Protein AF-A0A8K0CMY9-F1 (afdb_monomer_lite)

Structure (mmCIF, N/CA/C/O backbone):
data_AF-A0A8K0CMY9-F1
#
_entry.id   AF-A0A8K0CMY9-F1
#
loop_
_atom_site.group_PDB
_atom_site.id
_atom_site.type_symbol
_atom_site.label_atom_id
_atom_site.label_alt_id
_atom_site.label_comp_id
_atom_site.label_asym_id
_atom_site.label_entity_id
_atom_site.label_seq_id
_atom_site.pdbx_PDB_ins_code
_atom_site.Cartn_x
_atom_site.Cartn_y
_atom_site.Cartn_z
_atom_site.occupancy
_atom_site.B_iso_or_equiv
_atom_site.auth_seq_id
_atom_site.auth_comp_id
_atom_site.auth_asym_id
_atom_site.auth_atom_id
_atom_site.pdbx_PDB_model_num
ATOM 1 N N . MET A 1 1 ? 21.813 54.529 -14.565 1.00 42.34 1 MET A N 1
ATOM 2 C CA . MET A 1 1 ? 22.512 53.527 -13.721 1.00 42.34 1 MET A CA 1
ATOM 3 C C . MET A 1 1 ? 21.662 53.138 -12.498 1.00 42.34 1 MET A C 1
ATOM 5 O O . MET A 1 1 ? 22.032 53.466 -11.382 1.00 42.34 1 MET A O 1
ATOM 9 N N . GLY A 1 2 ? 20.506 52.476 -12.672 1.00 46.66 2 GLY A N 1
ATOM 10 C CA . GLY A 1 2 ? 19.526 52.328 -11.570 1.00 46.66 2 GLY A CA 1
ATOM 11 C C . GLY A 1 2 ? 18.900 50.947 -11.334 1.00 46.66 2 GLY A C 1
ATOM 12 O O . GLY A 1 2 ? 18.170 50.799 -10.363 1.00 46.66 2 GLY A O 1
ATOM 13 N N . ASN A 1 3 ? 19.174 49.930 -12.162 1.00 43.72 3 ASN A N 1
ATOM 14 C CA . ASN A 1 3 ? 18.415 48.665 -12.118 1.00 43.72 3 ASN A CA 1
ATOM 15 C C . ASN A 1 3 ? 19.214 47.432 -11.658 1.00 43.72 3 ASN A C 1
ATOM 17 O O . ASN A 1 3 ? 18.640 46.353 -11.534 1.00 43.72 3 ASN A O 1
ATOM 21 N N . TYR A 1 4 ? 20.509 47.573 -11.354 1.00 40.41 4 TYR A N 1
ATOM 22 C CA . TYR A 1 4 ? 21.359 46.437 -10.966 1.00 40.41 4 TYR A CA 1
ATOM 23 C C . TYR A 1 4 ? 21.296 46.107 -9.458 1.00 40.41 4 TYR A C 1
ATOM 25 O O . TYR A 1 4 ? 21.486 44.967 -9.054 1.00 40.41 4 TYR A O 1
ATOM 33 N N . THR A 1 5 ? 20.925 47.065 -8.604 1.00 52.75 5 THR A N 1
ATOM 34 C CA . THR A 1 5 ? 21.038 46.949 -7.134 1.00 52.75 5 THR A CA 1
ATOM 35 C C . THR A 1 5 ? 19.804 46.378 -6.417 1.00 52.75 5 THR A C 1
ATOM 37 O O . THR A 1 5 ? 19.867 46.107 -5.215 1.00 52.75 5 THR A O 1
ATOM 40 N N . ARG A 1 6 ? 18.671 46.170 -7.109 1.00 44.97 6 ARG A N 1
ATOM 41 C CA . ARG A 1 6 ? 17.426 45.658 -6.490 1.00 44.97 6 ARG A CA 1
ATOM 42 C C . ARG A 1 6 ? 17.361 44.126 -6.448 1.00 44.97 6 ARG A C 1
ATOM 44 O O . ARG A 1 6 ? 16.964 43.578 -5.423 1.00 44.97 6 ARG A O 1
ATOM 51 N N . LYS A 1 7 ? 17.826 43.440 -7.501 1.00 49.00 7 LYS A N 1
ATOM 52 C CA . LYS A 1 7 ? 17.854 41.963 -7.561 1.00 49.00 7 LYS A CA 1
ATOM 53 C C . LYS A 1 7 ? 18.834 41.349 -6.555 1.00 49.00 7 LYS A C 1
ATOM 55 O O . LYS A 1 7 ? 18.535 40.314 -5.971 1.00 49.00 7 LYS A O 1
ATOM 60 N N . GLU A 1 8 ? 19.949 42.024 -6.284 1.00 46.28 8 GLU A N 1
ATOM 61 C CA . GLU A 1 8 ? 20.994 41.552 -5.363 1.00 46.28 8 GLU A CA 1
ATOM 62 C C . GLU A 1 8 ? 20.589 41.645 -3.878 1.00 46.28 8 GLU A C 1
ATOM 64 O O . GLU A 1 8 ? 20.997 40.833 -3.047 1.00 46.28 8 GLU A O 1
ATOM 69 N N . LYS A 1 9 ? 19.716 42.602 -3.526 1.00 49.38 9 LYS A N 1
ATOM 70 C CA . LYS A 1 9 ? 19.183 42.744 -2.159 1.00 49.38 9 LYS A CA 1
ATOM 71 C C . LYS A 1 9 ? 18.098 41.708 -1.836 1.00 49.38 9 LYS A C 1
ATOM 73 O O . LYS A 1 9 ? 17.968 41.307 -0.679 1.00 49.38 9 LYS A O 1
ATOM 78 N N . GLU A 1 10 ? 17.347 41.234 -2.832 1.00 49.31 10 GLU A N 1
ATOM 79 C CA . GLU A 1 10 ? 16.315 40.198 -2.657 1.00 49.31 10 GLU A CA 1
ATOM 80 C C . GLU A 1 10 ? 16.895 38.784 -2.534 1.00 49.31 10 GLU A C 1
ATOM 82 O O . GLU A 1 10 ? 16.444 38.006 -1.685 1.00 49.31 10 GLU A O 1
ATOM 87 N N . THR A 1 11 ? 17.940 38.459 -3.298 1.00 49.81 11 THR A N 1
ATOM 88 C CA . THR A 1 11 ? 18.665 37.185 -3.167 1.00 49.81 11 THR A CA 1
ATOM 89 C C . THR A 1 11 ? 19.356 37.070 -1.808 1.00 49.81 11 THR A C 1
ATOM 91 O O . THR A 1 11 ? 19.218 36.039 -1.146 1.00 49.81 11 THR A O 1
ATOM 94 N N . ASN A 1 12 ? 19.979 38.143 -1.309 1.00 41.62 12 ASN A N 1
ATOM 95 C CA . ASN A 1 12 ? 20.647 38.131 0.000 1.00 41.62 12 ASN A CA 1
ATOM 96 C C . ASN A 1 12 ? 19.686 38.024 1.206 1.00 41.62 12 ASN A C 1
ATOM 98 O O . ASN A 1 12 ? 20.047 37.518 2.274 1.00 41.62 12 ASN A O 1
ATOM 102 N N . ARG A 1 13 ? 18.426 38.460 1.056 1.00 41.53 13 ARG A N 1
ATOM 103 C CA . ARG A 1 13 ? 17.391 38.322 2.100 1.00 41.53 13 ARG A CA 1
ATOM 104 C C . ARG A 1 13 ? 16.816 36.896 2.155 1.00 41.53 13 ARG A C 1
ATOM 106 O O . ARG A 1 13 ? 16.483 36.405 3.239 1.00 41.53 13 ARG A O 1
ATOM 113 N N . ARG A 1 14 ? 16.762 36.198 1.012 1.00 45.41 14 ARG A N 1
ATOM 114 C CA . ARG A 1 14 ? 16.351 34.782 0.910 1.00 45.41 14 ARG A CA 1
ATOM 115 C C . ARG A 1 14 ? 17.437 33.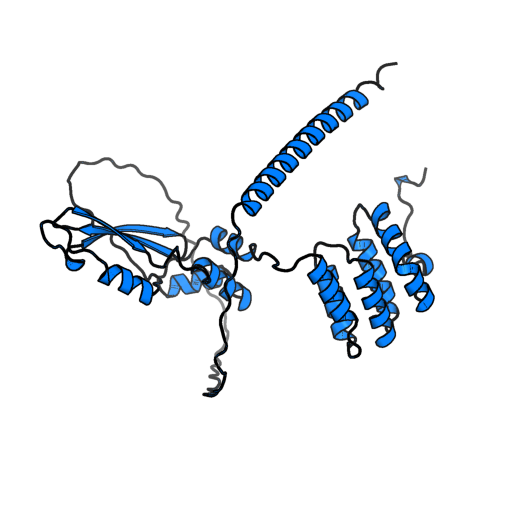811 1.395 1.00 45.41 14 ARG A C 1
ATOM 117 O O . ARG A 1 14 ? 17.121 32.830 2.066 1.00 45.41 14 ARG A O 1
ATOM 124 N N . THR A 1 15 ? 18.718 34.099 1.166 1.00 43.81 15 THR A N 1
ATOM 125 C CA . THR A 1 15 ? 19.825 33.249 1.651 1.00 43.81 15 THR A CA 1
ATOM 126 C C . THR A 1 15 ? 19.997 33.306 3.176 1.00 43.81 15 THR A C 1
ATOM 128 O O . THR A 1 15 ? 20.208 32.266 3.807 1.00 43.81 15 THR A O 1
ATOM 131 N N . ARG A 1 16 ? 19.806 34.474 3.818 1.00 41.19 16 ARG A N 1
ATOM 132 C CA . ARG A 1 16 ? 19.846 34.594 5.297 1.00 41.19 16 ARG A CA 1
ATOM 133 C C . ARG A 1 16 ? 18.695 33.858 5.997 1.00 41.19 16 ARG A C 1
ATOM 135 O O . ARG A 1 16 ? 18.912 33.258 7.049 1.00 41.19 16 ARG A O 1
ATOM 142 N N . THR A 1 17 ? 17.497 33.839 5.411 1.00 44.41 17 THR A N 1
ATOM 143 C CA . THR A 1 17 ? 16.324 33.140 5.979 1.00 44.41 17 THR A CA 1
ATOM 144 C C . THR A 1 17 ? 16.395 31.616 5.804 1.00 44.41 17 THR A C 1
ATOM 146 O O . THR A 1 17 ? 16.000 30.876 6.709 1.00 44.41 17 THR A O 1
ATOM 149 N N . LEU A 1 18 ? 16.987 31.125 4.708 1.00 43.25 18 LEU A N 1
ATOM 150 C CA . LEU A 1 18 ? 17.261 29.695 4.497 1.00 43.25 18 LEU A CA 1
ATOM 151 C C . LEU A 1 18 ? 18.396 29.167 5.396 1.00 43.25 18 LEU A C 1
ATOM 153 O O . LEU A 1 18 ? 18.310 28.048 5.908 1.00 43.25 18 LEU A O 1
ATOM 157 N N . SER A 1 19 ? 19.419 29.987 5.663 1.00 43.94 19 SER A N 1
ATOM 158 C CA . SER A 1 19 ? 20.516 29.664 6.591 1.00 43.94 19 SER A CA 1
ATOM 159 C C . SER A 1 19 ? 20.037 29.523 8.048 1.00 43.94 19 SER A C 1
ATOM 161 O O . SER A 1 19 ? 20.425 28.582 8.747 1.00 43.94 19 SER A O 1
ATOM 163 N N . GLY A 1 20 ? 19.103 30.378 8.489 1.00 41.59 20 GLY A N 1
ATOM 164 C CA . GLY A 1 20 ? 18.481 30.287 9.819 1.00 41.59 20 GLY A CA 1
ATOM 165 C C . GLY A 1 20 ? 17.620 29.030 10.017 1.00 41.59 20 GLY A C 1
ATOM 166 O O . GLY A 1 20 ? 17.728 28.358 11.046 1.00 41.59 20 GLY A O 1
ATOM 167 N N . LYS A 1 21 ? 16.827 28.644 9.005 1.00 46.62 21 LYS A N 1
ATOM 168 C CA . LYS A 1 21 ? 15.990 27.428 9.050 1.00 46.62 21 LYS A CA 1
ATOM 169 C C . LYS A 1 21 ? 16.815 26.134 9.031 1.00 46.62 21 LYS A C 1
ATOM 171 O O . LYS A 1 21 ? 16.452 25.175 9.711 1.00 46.62 21 LYS A O 1
ATOM 176 N N . ARG A 1 22 ? 17.954 26.105 8.324 1.00 50.28 22 ARG A N 1
ATOM 177 C CA . ARG A 1 22 ? 18.877 24.950 8.320 1.00 50.28 22 ARG A CA 1
ATOM 178 C C . ARG A 1 22 ? 19.613 24.768 9.657 1.00 50.28 22 ARG A C 1
ATOM 180 O O . ARG A 1 22 ? 19.758 23.632 10.105 1.00 50.28 22 ARG A O 1
ATOM 187 N N . LYS A 1 23 ? 20.004 25.851 10.347 1.00 43.59 23 LYS A N 1
ATOM 188 C CA . LYS A 1 23 ? 20.624 25.768 11.690 1.00 43.59 23 LYS A CA 1
ATOM 189 C C . LYS A 1 23 ? 19.649 25.294 12.777 1.00 43.59 23 LYS A C 1
ATOM 191 O O . LYS A 1 23 ? 20.032 24.490 13.623 1.00 43.59 23 LYS A O 1
ATOM 196 N N . SER A 1 24 ? 18.386 25.722 12.724 1.00 43.72 24 SER A N 1
ATOM 197 C CA . SER A 1 24 ? 17.351 25.295 13.682 1.00 43.72 24 SER A CA 1
ATOM 198 C C . SER A 1 24 ? 17.048 23.787 13.599 1.00 43.72 24 SER A C 1
ATOM 200 O O . SER A 1 24 ? 16.989 23.119 14.631 1.00 43.72 24 SER A O 1
ATOM 202 N N . ARG A 1 25 ? 16.973 23.214 12.384 1.00 53.28 25 ARG A N 1
ATOM 203 C CA . ARG A 1 25 ? 16.742 21.766 12.187 1.00 53.28 25 ARG A CA 1
ATOM 204 C C . ARG A 1 25 ? 17.932 20.902 12.630 1.00 53.28 25 ARG A C 1
ATOM 206 O O . ARG A 1 25 ? 17.722 19.824 13.177 1.00 53.28 25 ARG A O 1
ATOM 213 N N . ARG A 1 26 ? 19.171 21.390 12.476 1.00 50.88 26 ARG A N 1
ATOM 214 C CA . ARG A 1 26 ? 20.388 20.676 12.914 1.00 50.88 26 ARG A CA 1
ATOM 215 C C . ARG A 1 26 ? 20.507 20.602 14.443 1.00 50.88 26 ARG A C 1
ATOM 217 O O . ARG A 1 26 ? 20.851 19.551 14.973 1.00 50.88 26 ARG A O 1
ATOM 224 N N . ASN A 1 27 ? 20.139 21.671 15.154 1.00 42.78 27 ASN A N 1
ATOM 225 C CA . ASN A 1 27 ? 20.129 21.682 16.623 1.00 42.78 27 ASN A CA 1
ATOM 226 C C . ASN A 1 27 ? 18.993 20.831 17.221 1.00 42.78 27 ASN A C 1
ATOM 228 O O . ASN A 1 27 ? 19.157 20.270 18.303 1.00 42.78 27 ASN A O 1
ATOM 232 N N . ALA A 1 28 ? 17.863 20.692 16.517 1.00 47.16 28 ALA A N 1
ATOM 233 C CA . ALA A 1 28 ? 16.794 19.772 16.906 1.00 47.16 28 ALA A CA 1
ATOM 234 C C . ALA A 1 28 ? 17.209 18.298 16.725 1.00 47.16 28 ALA A C 1
ATOM 236 O O . ALA A 1 28 ? 16.979 17.490 17.621 1.00 47.16 28 ALA A O 1
ATOM 237 N N . ALA A 1 29 ? 17.895 17.962 15.625 1.00 51.72 29 ALA A N 1
ATOM 238 C CA . ALA A 1 29 ? 18.408 16.612 15.372 1.00 51.72 29 ALA A CA 1
ATOM 239 C C . ALA A 1 29 ? 19.484 16.179 16.389 1.00 51.72 29 ALA A C 1
ATOM 241 O O . ALA A 1 29 ? 19.453 15.048 16.874 1.00 51.72 29 ALA A O 1
ATOM 242 N N . LEU A 1 30 ? 20.378 17.093 16.787 1.00 50.69 30 LEU A N 1
ATOM 243 C CA . LEU A 1 30 ? 21.396 16.828 17.814 1.00 50.69 30 LEU A CA 1
ATOM 244 C C . LEU A 1 30 ? 20.775 16.591 19.205 1.00 50.69 30 LEU A C 1
ATOM 246 O O . LEU A 1 30 ? 21.154 15.641 19.887 1.00 50.69 30 LEU A O 1
ATOM 250 N N . LYS A 1 31 ? 19.742 17.358 19.590 1.00 46.53 31 LYS A N 1
ATOM 251 C CA . LYS A 1 31 ? 18.995 17.135 20.848 1.00 46.53 31 LYS A CA 1
ATOM 252 C C . LYS A 1 31 ? 18.237 15.802 20.885 1.00 46.53 31 LYS A C 1
ATOM 254 O O . LYS A 1 31 ? 18.036 15.247 21.964 1.00 46.53 31 LYS A O 1
ATOM 259 N N . VAL A 1 32 ? 17.810 15.281 19.732 1.00 51.72 32 VAL A N 1
ATOM 260 C CA . VAL A 1 32 ? 17.167 13.958 19.623 1.00 51.72 32 VAL A CA 1
ATOM 261 C C . VAL A 1 32 ? 18.203 12.833 19.729 1.00 51.72 32 VAL A C 1
ATOM 263 O O . VAL A 1 32 ? 17.947 11.827 20.389 1.00 51.72 32 VAL A O 1
ATOM 266 N N . GLN A 1 33 ? 19.400 13.018 19.165 1.00 46.81 33 GLN A N 1
ATOM 267 C CA . GLN A 1 33 ? 20.502 12.054 19.282 1.00 46.81 33 GLN A CA 1
ATOM 268 C C . GLN A 1 33 ? 21.066 11.955 20.710 1.00 46.81 33 GLN A C 1
ATOM 270 O O . GLN A 1 33 ? 21.373 10.855 21.168 1.00 46.81 33 GLN A O 1
ATOM 275 N N . GLU A 1 34 ? 21.137 13.061 21.456 1.00 44.72 34 GLU A N 1
ATOM 276 C CA . GLU A 1 34 ? 21.561 13.042 22.867 1.00 44.72 34 GLU A CA 1
ATOM 277 C C . GLU A 1 34 ? 20.549 12.343 23.790 1.00 44.72 34 GLU A C 1
ATOM 279 O O . GLU A 1 34 ? 20.943 11.703 24.764 1.00 44.72 34 GLU A O 1
ATOM 284 N N . ARG A 1 35 ? 19.248 12.383 23.461 1.00 47.00 35 ARG A N 1
ATOM 285 C CA . ARG A 1 35 ? 18.207 11.642 24.199 1.00 47.00 35 ARG A CA 1
ATOM 286 C C . ARG A 1 35 ? 18.275 10.130 23.961 1.00 47.00 35 ARG A C 1
ATOM 288 O O . ARG A 1 35 ? 18.030 9.375 24.897 1.00 47.00 35 ARG A O 1
ATOM 295 N N . LYS A 1 36 ? 18.677 9.686 22.762 1.00 42.59 36 LYS A N 1
ATOM 296 C CA . LYS A 1 36 ? 18.850 8.257 22.428 1.00 42.59 36 LYS A CA 1
ATOM 297 C C . LYS A 1 36 ? 20.063 7.613 23.113 1.00 42.59 36 LYS A C 1
ATOM 299 O O . LYS A 1 36 ? 19.996 6.450 23.482 1.00 42.59 36 LYS A O 1
ATOM 304 N N . LYS A 1 37 ? 21.137 8.369 23.379 1.00 42.53 37 LYS A N 1
ATOM 305 C CA . LYS A 1 37 ? 22.318 7.859 24.113 1.00 42.53 37 LYS A CA 1
ATOM 306 C C . LYS A 1 37 ? 22.079 7.623 25.610 1.00 42.53 37 LYS A C 1
ATOM 308 O O . LYS A 1 37 ? 22.896 6.982 26.257 1.00 42.53 37 LYS A O 1
ATOM 313 N N . LYS A 1 38 ? 20.978 8.138 26.171 1.00 37.97 38 LYS A N 1
ATOM 314 C CA . LYS A 1 38 ? 20.661 8.022 27.604 1.00 37.97 38 LYS A CA 1
ATOM 315 C C . LYS A 1 38 ? 19.796 6.798 27.942 1.00 37.97 38 LYS A C 1
ATOM 317 O O . LYS A 1 38 ? 19.538 6.555 29.116 1.00 37.97 38 LYS A O 1
ATOM 322 N N . CYS A 1 39 ? 19.358 6.031 26.940 1.00 31.44 39 CYS A N 1
ATOM 323 C CA . CYS A 1 39 ? 18.473 4.881 27.115 1.00 31.44 39 CYS A CA 1
ATOM 324 C C . CYS A 1 39 ? 19.010 3.656 26.358 1.00 31.44 39 CYS A C 1
ATOM 326 O O . CYS A 1 39 ? 18.469 3.236 25.344 1.00 31.44 39 CYS A O 1
ATOM 328 N N . THR A 1 40 ? 20.109 3.091 26.848 1.00 31.67 40 THR A N 1
ATOM 329 C CA . THR A 1 40 ? 20.557 1.741 26.487 1.00 31.67 40 THR A CA 1
ATOM 330 C C . THR A 1 40 ? 20.931 1.030 27.781 1.00 31.67 40 THR A C 1
ATOM 332 O O . THR A 1 40 ? 21.897 1.423 28.436 1.00 31.67 40 THR A O 1
ATOM 335 N N . ARG A 1 41 ? 20.143 0.026 28.187 1.00 31.72 41 ARG A N 1
ATOM 336 C CA . ARG A 1 41 ? 20.534 -0.940 29.227 1.00 31.72 41 ARG A CA 1
ATOM 337 C C . ARG A 1 41 ? 21.104 -2.203 28.573 1.00 31.72 41 ARG A C 1
ATOM 339 O O . ARG A 1 41 ? 20.716 -2.513 27.449 1.00 31.72 41 ARG A O 1
ATOM 346 N N . PRO A 1 42 ? 22.017 -2.908 29.259 1.00 27.81 42 PRO A N 1
ATOM 347 C CA . PRO A 1 42 ? 22.738 -4.037 28.695 1.00 27.81 42 PRO A CA 1
ATOM 348 C C . PRO A 1 42 ? 21.859 -5.292 28.620 1.00 27.81 42 PRO A C 1
ATOM 350 O O . PRO A 1 42 ? 21.054 -5.562 29.508 1.00 27.81 42 PRO A O 1
ATOM 353 N N . THR A 1 43 ? 22.055 -6.051 27.545 1.00 26.86 43 THR A N 1
ATOM 354 C CA . THR A 1 43 ? 21.469 -7.365 27.266 1.00 26.86 43 THR A CA 1
ATOM 355 C C . THR A 1 43 ? 22.045 -8.436 28.193 1.00 26.86 43 THR A C 1
ATOM 357 O O . THR A 1 43 ? 23.266 -8.573 28.276 1.00 26.86 43 THR A O 1
ATOM 360 N N . SER A 1 44 ? 21.184 -9.236 28.827 1.00 27.25 44 SER A N 1
ATOM 361 C CA . SER A 1 44 ? 21.561 -10.486 29.496 1.00 27.25 44 SER A CA 1
ATOM 362 C C . SER A 1 44 ? 21.070 -11.698 28.703 1.00 27.25 44 SER A C 1
ATOM 364 O O . SER A 1 44 ? 19.915 -11.763 28.291 1.00 27.25 44 SER A O 1
ATOM 366 N N . SER A 1 45 ? 21.985 -12.642 28.518 1.00 26.81 45 SER A N 1
ATOM 367 C CA . SER A 1 45 ? 21.865 -13.974 27.919 1.00 26.81 45 SER A CA 1
ATOM 368 C C . SER A 1 45 ? 20.922 -14.931 28.659 1.00 26.81 45 SER A C 1
ATOM 370 O O . SER A 1 45 ? 20.860 -14.847 29.879 1.00 26.81 45 SER A O 1
ATOM 372 N N . HIS A 1 46 ? 20.304 -15.865 27.915 1.00 25.47 46 HIS A N 1
ATOM 373 C CA . HIS A 1 46 ? 19.894 -17.264 28.229 1.00 25.47 46 HIS A CA 1
ATOM 374 C C . HIS A 1 46 ? 18.709 -17.638 27.302 1.00 25.47 46 HIS A C 1
ATOM 376 O O . HIS A 1 46 ? 17.914 -16.764 26.991 1.00 25.47 46 HIS A O 1
ATOM 382 N N . SER A 1 47 ? 18.418 -18.856 26.839 1.00 25.05 47 SER A N 1
ATOM 383 C CA . SER A 1 47 ? 19.111 -20.122 26.543 1.00 25.05 47 SER A CA 1
ATOM 384 C C . SER A 1 47 ? 18.093 -21.009 25.780 1.00 25.05 47 SER A C 1
ATOM 386 O O . SER A 1 47 ? 16.892 -20.792 25.916 1.00 25.05 47 SER A O 1
ATOM 388 N N . HIS A 1 48 ? 18.578 -21.974 24.990 1.00 26.09 48 HIS A N 1
ATOM 389 C CA . HIS A 1 48 ? 17.854 -23.024 24.243 1.00 26.09 48 HIS A CA 1
ATOM 390 C C . HIS A 1 48 ? 16.515 -23.527 24.818 1.00 26.09 48 HIS A C 1
ATOM 392 O O . HIS A 1 48 ? 16.483 -23.925 25.978 1.00 26.09 48 HIS A O 1
ATOM 398 N N . VAL A 1 49 ? 15.501 -23.685 23.947 1.00 27.62 49 VAL A N 1
ATOM 399 C CA . VAL A 1 49 ? 14.490 -24.764 24.015 1.00 27.62 49 VAL A CA 1
ATOM 400 C C . VAL A 1 49 ? 14.098 -25.206 22.593 1.00 27.62 49 VAL A C 1
ATOM 402 O O . VAL A 1 49 ? 13.955 -24.382 21.687 1.00 27.62 49 VAL A O 1
ATOM 405 N N . ASP A 1 50 ? 13.991 -26.523 22.430 1.00 24.55 50 ASP A N 1
ATOM 406 C CA . ASP A 1 50 ? 13.792 -27.313 21.215 1.00 24.55 50 ASP A CA 1
ATOM 407 C C . ASP A 1 50 ? 12.477 -27.061 20.455 1.00 24.55 50 ASP A C 1
ATOM 409 O O . ASP A 1 50 ? 11.435 -26.770 21.039 1.00 24.55 50 ASP A O 1
ATOM 413 N N . LYS A 1 51 ? 12.524 -27.240 19.126 1.00 25.73 51 LYS A N 1
ATOM 414 C CA . LYS A 1 51 ? 11.353 -27.278 18.239 1.00 25.73 51 LYS A CA 1
ATOM 415 C C . LYS A 1 51 ? 11.088 -28.713 17.801 1.00 25.73 51 LYS A C 1
ATOM 417 O O . LYS A 1 51 ? 11.863 -29.265 17.024 1.00 25.73 51 LYS A O 1
ATOM 422 N N . ASN A 1 52 ? 9.956 -29.261 18.218 1.00 23.75 52 ASN A N 1
ATOM 423 C CA . ASN A 1 52 ? 9.291 -30.341 17.506 1.00 23.75 52 ASN A CA 1
ATOM 424 C C . ASN A 1 52 ? 7.778 -30.139 17.636 1.00 23.75 52 ASN A C 1
ATOM 426 O O . ASN A 1 52 ? 7.317 -29.875 18.739 1.00 23.75 52 ASN A O 1
ATOM 430 N N . GLU A 1 53 ? 7.079 -30.254 16.500 1.00 25.88 53 GLU A N 1
ATOM 431 C CA . GLU A 1 53 ? 5.632 -30.484 16.290 1.00 25.88 53 GLU A CA 1
ATOM 432 C C . GLU A 1 53 ? 4.964 -29.514 15.290 1.00 25.88 53 GLU A C 1
ATOM 434 O O . GLU A 1 53 ? 4.651 -28.359 15.564 1.00 25.88 53 GLU A O 1
ATOM 439 N N . GLN A 1 54 ? 4.714 -30.053 14.096 1.00 27.33 54 GLN A N 1
ATOM 440 C CA . GLN A 1 54 ? 3.459 -29.924 13.341 1.00 27.33 54 GLN A CA 1
ATOM 441 C C . GLN A 1 54 ? 2.773 -31.311 13.400 1.00 27.33 54 GLN A C 1
ATOM 443 O O . GLN A 1 54 ? 3.497 -32.270 13.686 1.00 27.33 54 GLN A O 1
ATOM 448 N N . PRO A 1 55 ? 1.468 -31.502 13.081 1.00 36.25 55 PRO A N 1
ATOM 449 C CA . PRO A 1 55 ? 0.611 -30.672 12.216 1.00 36.25 55 PRO A CA 1
ATOM 450 C C . PRO A 1 55 ? -0.848 -30.510 12.713 1.00 36.25 55 PRO A C 1
ATOM 452 O O . PRO A 1 55 ? -1.251 -31.118 13.696 1.00 36.25 55 PRO A O 1
ATOM 455 N N . ASN A 1 56 ? -1.681 -29.748 11.989 1.00 26.11 56 ASN A N 1
ATOM 456 C CA . ASN A 1 56 ? -3.023 -30.241 11.647 1.00 26.11 56 ASN A CA 1
ATOM 457 C C . ASN A 1 56 ? -3.671 -29.477 10.480 1.00 26.11 56 ASN A C 1
ATOM 459 O O . ASN A 1 56 ? -3.884 -28.269 10.511 1.00 26.11 56 ASN A O 1
ATOM 463 N N . SER A 1 57 ? -3.972 -30.258 9.448 1.00 27.94 57 SER A N 1
ATOM 464 C CA . SER A 1 57 ? -4.839 -30.011 8.296 1.00 27.94 57 SER A CA 1
ATOM 465 C C . SER A 1 57 ? -6.316 -29.941 8.683 1.00 27.94 57 SER A C 1
ATOM 467 O O . SER A 1 57 ? -6.683 -30.657 9.597 1.00 27.94 57 SER A O 1
ATOM 469 N N . PHE A 1 58 ? -7.143 -29.202 7.934 1.00 25.94 58 PHE A N 1
ATOM 470 C CA . PHE A 1 58 ? -8.573 -29.430 7.591 1.00 25.94 58 PHE A CA 1
ATOM 471 C C . PHE A 1 58 ? -9.085 -28.095 7.002 1.00 25.94 58 PHE A C 1
ATOM 473 O O . PHE A 1 58 ? -8.794 -27.051 7.564 1.00 25.94 58 PHE A O 1
ATOM 480 N N . GLY A 1 59 ? -9.813 -27.963 5.895 1.00 26.91 59 GLY A N 1
ATOM 481 C CA . GLY A 1 59 ? -10.415 -28.861 4.915 1.00 26.91 59 GLY A CA 1
ATOM 482 C C . GLY A 1 59 ? -11.132 -27.977 3.870 1.00 26.91 59 GLY A C 1
ATOM 483 O O . GLY A 1 59 ? -11.504 -26.842 4.162 1.00 26.91 59 GLY A O 1
ATOM 484 N N . LYS A 1 60 ? -11.272 -28.470 2.636 1.00 27.19 60 LYS A N 1
ATOM 485 C CA . LYS A 1 60 ? -12.036 -27.845 1.538 1.00 27.19 60 LYS A CA 1
ATOM 486 C C . LYS A 1 60 ? -13.549 -27.859 1.815 1.00 27.19 60 LYS A C 1
ATOM 488 O O . LYS A 1 60 ? -14.051 -28.864 2.302 1.00 27.19 60 LYS A O 1
ATOM 493 N N . ALA A 1 61 ? -14.253 -26.826 1.349 1.00 27.72 61 ALA A N 1
ATOM 494 C CA . ALA A 1 61 ? -15.638 -26.871 0.852 1.00 27.72 61 ALA A CA 1
ATOM 495 C C . ALA A 1 61 ? -15.800 -25.670 -0.107 1.00 27.72 61 ALA A C 1
ATOM 497 O O . ALA A 1 61 ? -15.599 -24.531 0.299 1.00 27.72 61 ALA A O 1
ATOM 498 N N . GLU A 1 62 ? -15.703 -25.870 -1.419 1.00 26.02 62 GLU A N 1
ATOM 499 C CA . GLU A 1 62 ? -16.785 -26.168 -2.374 1.00 26.02 62 GLU A CA 1
ATOM 500 C C . GLU A 1 62 ? -17.782 -25.025 -2.618 1.00 26.02 62 GLU A C 1
ATOM 502 O O . GLU A 1 62 ? -18.368 -24.429 -1.721 1.00 26.02 62 GLU A O 1
ATOM 507 N N . SER A 1 63 ? -17.897 -24.726 -3.910 1.00 25.70 63 SER A N 1
ATOM 508 C CA . SER A 1 63 ? -18.613 -23.645 -4.568 1.00 25.70 63 SER A CA 1
ATOM 509 C C . SER A 1 63 ? -20.125 -23.826 -4.527 1.00 25.70 63 SER A C 1
ATOM 511 O O . SER A 1 63 ? -20.626 -24.874 -4.935 1.00 25.70 63 SER A O 1
ATOM 513 N N . ILE A 1 64 ? -20.850 -22.762 -4.186 1.00 28.39 64 ILE A N 1
ATOM 514 C CA . ILE A 1 64 ? -22.280 -22.650 -4.479 1.00 28.39 64 ILE A CA 1
ATOM 515 C C . ILE A 1 64 ? -22.450 -21.631 -5.604 1.00 28.39 64 ILE A C 1
ATOM 517 O O . ILE A 1 64 ? -22.124 -20.455 -5.465 1.00 28.39 64 ILE A O 1
ATOM 521 N N . VAL A 1 65 ? -22.937 -22.133 -6.735 1.00 26.20 65 VAL A N 1
ATOM 522 C CA . VAL A 1 65 ? -23.362 -21.371 -7.908 1.00 26.20 65 VAL A CA 1
ATOM 523 C C . VAL A 1 65 ? -24.850 -21.070 -7.744 1.00 26.20 65 VAL A C 1
ATOM 525 O O . VAL A 1 65 ? -25.633 -21.988 -7.508 1.00 26.20 65 VAL A O 1
ATOM 528 N N . ALA A 1 66 ? -25.256 -19.814 -7.923 1.00 27.22 66 ALA A N 1
ATOM 529 C CA . ALA A 1 66 ? -26.646 -19.460 -8.189 1.00 27.22 66 ALA A CA 1
ATOM 530 C C . ALA A 1 66 ? -26.691 -18.430 -9.326 1.00 27.22 66 ALA A C 1
ATOM 532 O O . ALA A 1 66 ? -26.235 -17.298 -9.186 1.00 27.22 66 ALA A O 1
ATOM 533 N N . ASN A 1 67 ? -27.213 -18.877 -10.469 1.00 25.06 67 ASN A N 1
ATOM 534 C CA . ASN A 1 67 ? -27.559 -18.066 -11.632 1.00 25.06 67 ASN A CA 1
ATOM 535 C C . ASN A 1 67 ? -28.917 -17.380 -11.411 1.00 25.06 67 ASN A C 1
ATOM 537 O O . ASN A 1 67 ? -29.826 -18.004 -10.866 1.00 25.06 67 ASN A O 1
ATOM 541 N N . GLY A 1 68 ? -29.094 -16.163 -11.938 1.00 26.56 68 GLY A N 1
ATOM 542 C CA . GLY A 1 68 ? -30.412 -15.524 -12.032 1.00 26.56 68 GLY A CA 1
ATOM 543 C C . GLY A 1 68 ? -30.418 -14.112 -12.630 1.00 26.56 68 GLY A C 1
ATOM 544 O O . GLY A 1 68 ? -30.389 -13.139 -11.896 1.00 26.56 68 GLY A O 1
ATOM 545 N N . THR A 1 69 ? -30.485 -14.053 -13.965 1.00 26.11 69 THR A N 1
ATOM 546 C CA . THR A 1 69 ? -31.315 -13.156 -14.809 1.00 26.11 69 THR A CA 1
ATOM 547 C C . THR A 1 69 ? -31.327 -11.633 -14.589 1.00 26.11 69 THR A C 1
ATOM 549 O O . THR A 1 69 ? -31.833 -11.124 -13.596 1.00 26.11 69 THR A O 1
ATOM 552 N N . ALA A 1 70 ? -30.910 -10.911 -15.635 1.00 24.17 70 ALA A N 1
ATOM 553 C CA . ALA A 1 70 ? -31.097 -9.474 -15.832 1.00 24.17 70 ALA A CA 1
ATOM 554 C C . ALA A 1 70 ? -32.451 -9.140 -16.491 1.00 24.17 70 ALA A C 1
ATOM 556 O O . ALA A 1 70 ? -32.862 -9.842 -17.417 1.00 24.17 70 ALA A O 1
ATOM 557 N N . SER A 1 71 ? -33.080 -8.032 -16.077 1.00 28.53 71 SER A N 1
ATOM 558 C CA . SER A 1 71 ? -33.911 -7.109 -16.885 1.00 28.53 71 SER A CA 1
ATOM 559 C C . SER A 1 71 ? -34.194 -5.808 -16.093 1.00 28.53 71 SER A C 1
ATOM 561 O O . SER A 1 71 ? -34.021 -5.829 -14.875 1.00 28.53 71 SER A O 1
ATOM 563 N N . PRO A 1 72 ? -34.529 -4.680 -16.760 1.00 36.53 72 PRO A N 1
ATOM 564 C CA . PRO A 1 72 ? -34.095 -3.335 -16.360 1.00 36.53 72 PRO A CA 1
ATOM 565 C C . PRO A 1 72 ? -35.197 -2.424 -15.777 1.00 36.53 72 PRO A C 1
ATOM 567 O O . PRO A 1 72 ? -36.374 -2.762 -15.821 1.00 36.53 72 PRO A O 1
ATOM 570 N N . ASP A 1 73 ? -34.751 -1.239 -15.339 1.00 26.97 73 ASP A N 1
ATOM 571 C CA . ASP A 1 73 ? -35.499 -0.013 -15.003 1.00 26.97 73 ASP A CA 1
ATOM 572 C C . ASP A 1 73 ? -36.315 0.011 -13.706 1.00 26.97 73 ASP A C 1
ATOM 574 O O . ASP A 1 73 ? -37.491 -0.312 -13.738 1.00 26.97 73 ASP A O 1
ATOM 578 N N . GLU A 1 74 ? -35.740 0.574 -12.628 1.00 29.75 74 GLU A N 1
ATOM 579 C CA . GLU A 1 74 ? -36.447 1.499 -11.720 1.00 29.75 74 GLU A CA 1
ATOM 580 C C . GLU A 1 74 ? -35.475 2.563 -11.152 1.00 29.75 74 GLU A C 1
ATOM 582 O O . GLU A 1 74 ? -34.320 2.284 -10.827 1.00 29.75 74 GLU A O 1
ATOM 587 N N . ASN A 1 75 ? -35.946 3.814 -11.104 1.00 32.22 75 ASN A N 1
ATOM 588 C CA . ASN A 1 75 ? -35.210 5.034 -10.742 1.00 32.22 75 ASN A CA 1
ATOM 589 C C . ASN A 1 75 ? -34.653 5.032 -9.298 1.00 32.22 75 ASN A C 1
ATOM 591 O O . ASN A 1 75 ? -35.262 4.441 -8.406 1.00 32.22 75 ASN A O 1
ATOM 595 N N . PRO A 1 76 ? -33.548 5.756 -9.021 1.00 35.44 76 PRO A N 1
ATOM 596 C CA . PRO A 1 76 ? -32.951 5.806 -7.686 1.00 35.44 76 PRO A CA 1
ATOM 597 C C . PRO A 1 76 ? -33.789 6.660 -6.713 1.00 35.44 76 PRO A C 1
ATOM 599 O O . PRO A 1 76 ? -34.212 7.754 -7.094 1.00 35.44 76 PRO A O 1
ATOM 602 N N . P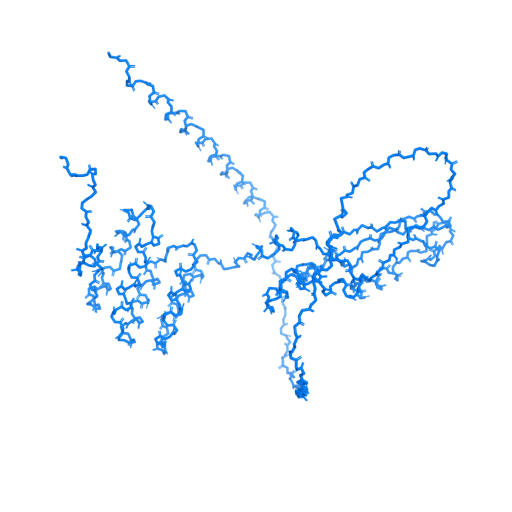RO A 1 77 ? -33.997 6.232 -5.451 1.00 35.00 77 PRO A N 1
ATOM 603 C CA . PRO A 1 77 ? -34.626 7.079 -4.449 1.00 35.00 77 PRO A CA 1
ATOM 604 C C . PRO A 1 77 ? -33.640 8.120 -3.907 1.00 35.00 77 PRO A C 1
ATOM 606 O O . PRO A 1 77 ? -32.448 7.864 -3.716 1.00 35.00 77 PRO A O 1
ATOM 609 N N . ASP A 1 78 ? -34.184 9.309 -3.663 1.00 28.23 78 ASP A N 1
ATOM 610 C CA . ASP A 1 78 ? -33.490 10.520 -3.255 1.00 28.23 78 ASP A CA 1
ATOM 611 C C . ASP A 1 78 ? -32.595 10.356 -2.021 1.00 28.23 78 ASP A C 1
ATOM 613 O O . ASP A 1 78 ? -32.970 9.855 -0.958 1.00 28.23 78 ASP A O 1
ATOM 617 N N . ARG A 1 79 ? -31.383 10.889 -2.170 1.00 28.38 79 ARG A N 1
ATOM 618 C CA . ARG A 1 79 ? -30.372 11.048 -1.132 1.00 28.38 79 ARG A CA 1
ATOM 619 C C . ARG A 1 79 ? -30.851 12.076 -0.106 1.00 28.38 79 ARG A C 1
ATOM 621 O O . ARG A 1 79 ? -30.710 13.278 -0.326 1.00 28.38 79 ARG A O 1
ATOM 628 N N . ILE A 1 80 ? -31.356 11.614 1.035 1.00 28.78 80 ILE A N 1
ATOM 629 C CA . ILE A 1 80 ? -31.624 12.476 2.191 1.00 28.78 80 ILE A CA 1
ATOM 630 C C . ILE A 1 80 ? -30.291 13.080 2.662 1.00 28.78 80 ILE A C 1
ATOM 632 O O . ILE A 1 80 ? -29.428 12.403 3.221 1.00 28.78 80 ILE A O 1
ATOM 636 N N . GLN A 1 81 ? -30.116 14.374 2.401 1.00 28.50 81 GLN A N 1
ATOM 637 C CA . GLN A 1 81 ? -29.072 15.200 2.990 1.00 28.50 81 GLN A CA 1
ATOM 638 C C . GLN A 1 81 ? -29.528 15.611 4.392 1.00 28.50 81 GLN A C 1
ATOM 640 O O . GLN A 1 81 ? -30.403 16.460 4.528 1.00 28.50 81 GLN A O 1
ATOM 645 N N . THR A 1 82 ? -28.936 15.051 5.445 1.00 26.36 82 THR A N 1
ATOM 646 C CA . THR A 1 82 ? -29.034 15.644 6.787 1.00 26.36 82 THR A CA 1
ATOM 647 C C . THR A 1 82 ? -27.754 16.405 7.096 1.00 26.36 82 THR A C 1
ATOM 649 O O . THR A 1 82 ? -26.733 15.826 7.469 1.00 26.36 82 THR A O 1
ATOM 652 N N . THR A 1 83 ? -27.814 17.723 6.930 1.00 27.67 83 THR A N 1
ATOM 653 C CA . THR A 1 83 ? -26.951 18.686 7.619 1.00 27.67 83 THR A CA 1
ATOM 654 C C . THR A 1 83 ? -27.322 18.725 9.108 1.00 27.67 83 THR A C 1
ATOM 656 O O . THR A 1 83 ? -28.505 18.604 9.430 1.00 27.67 83 THR A O 1
ATOM 659 N N . PRO A 1 84 ? -26.374 18.909 10.045 1.00 33.59 84 PRO A N 1
ATOM 660 C CA . PRO A 1 84 ? -26.722 19.091 11.446 1.00 33.59 84 PRO A CA 1
ATOM 661 C C . PRO A 1 84 ? -27.081 20.561 11.677 1.00 33.59 84 PRO A C 1
ATOM 663 O O . PRO A 1 84 ? -26.198 21.394 11.893 1.00 33.59 84 PRO A O 1
ATOM 666 N N . ASP A 1 85 ? -28.373 20.880 11.616 1.00 29.36 85 ASP A N 1
ATOM 667 C CA . ASP A 1 85 ? -28.859 22.190 12.032 1.00 29.36 85 ASP A CA 1
ATOM 668 C C . ASP A 1 85 ? -28.983 22.270 13.554 1.00 29.36 85 ASP A C 1
ATOM 670 O O . ASP A 1 85 ? -29.628 21.472 14.234 1.00 29.36 85 ASP A O 1
ATOM 674 N N . ARG A 1 86 ? -28.311 23.290 14.070 1.00 36.81 86 ARG A N 1
ATOM 675 C CA . ARG A 1 86 ? -28.306 23.748 15.449 1.00 36.81 86 ARG A CA 1
ATOM 676 C C . ARG A 1 86 ? -29.642 24.430 15.738 1.00 36.81 86 ARG A C 1
ATOM 678 O O . ARG A 1 86 ? -29.875 25.527 15.240 1.00 36.81 86 ARG A O 1
ATOM 685 N N . GLN A 1 87 ? -30.468 23.850 16.604 1.00 33.47 87 GLN A N 1
ATOM 686 C CA . GLN A 1 87 ? -31.569 24.574 17.242 1.00 33.47 87 GLN A CA 1
ATOM 687 C C . GLN A 1 87 ? -31.401 24.538 18.759 1.00 33.47 87 GLN A C 1
ATOM 689 O O . GLN A 1 87 ? -31.346 23.483 19.384 1.00 33.47 87 GLN A O 1
ATOM 694 N N . ILE A 1 88 ? -31.248 25.734 19.325 1.00 35.22 88 ILE A N 1
ATOM 695 C CA . ILE A 1 88 ? -31.303 26.002 20.757 1.00 35.22 88 ILE A CA 1
ATOM 696 C C . ILE A 1 88 ? -32.782 26.173 21.089 1.00 35.22 88 ILE A C 1
ATOM 698 O O . ILE A 1 88 ? -33.404 27.121 20.612 1.00 35.22 88 ILE A O 1
ATOM 702 N N . LEU A 1 89 ? -33.320 25.283 21.915 1.00 31.50 89 LEU A N 1
ATOM 703 C CA . LEU A 1 89 ? -34.550 25.511 22.660 1.00 31.50 89 LEU A CA 1
ATOM 704 C C . LEU A 1 89 ? -34.188 25.424 24.141 1.00 31.50 89 LEU A C 1
ATOM 706 O O . LEU A 1 89 ? -33.790 24.375 24.639 1.00 31.50 89 LEU A O 1
ATOM 710 N N . ASN A 1 90 ? -34.248 26.579 24.801 1.00 37.50 90 ASN A N 1
ATOM 711 C CA . ASN A 1 90 ? -34.303 26.656 26.250 1.00 37.50 90 ASN A CA 1
ATOM 712 C C . ASN A 1 90 ? -35.706 26.227 26.664 1.00 37.50 90 ASN A C 1
ATOM 714 O O . ASN A 1 90 ? -36.648 26.893 26.255 1.00 37.50 90 ASN A O 1
ATOM 718 N N . ASP A 1 91 ? -35.816 25.209 27.510 1.00 30.88 91 ASP A N 1
ATOM 719 C CA . ASP A 1 91 ? -36.874 25.148 28.512 1.00 30.88 91 ASP A CA 1
ATOM 720 C C . ASP A 1 91 ? -36.413 24.322 29.722 1.00 30.88 91 ASP A C 1
ATOM 722 O O . ASP A 1 91 ? -35.810 23.263 29.590 1.00 30.88 91 ASP A O 1
ATOM 726 N N . SER A 1 92 ? -36.657 24.917 30.890 1.00 35.31 92 SER A N 1
ATOM 727 C CA . SER A 1 92 ? -36.739 24.399 32.267 1.00 35.31 92 SER A CA 1
ATOM 728 C C . SER A 1 92 ? -35.902 23.188 32.712 1.00 35.31 92 SER A C 1
ATOM 730 O O . SER A 1 92 ? -36.051 22.061 32.259 1.00 35.31 92 SER A O 1
ATOM 732 N N . VAL A 1 93 ? -35.123 23.437 33.767 1.00 46.66 93 VAL A N 1
ATOM 733 C CA . VAL A 1 93 ? -34.416 22.460 34.600 1.00 46.66 93 VAL A CA 1
ATOM 734 C C . VAL A 1 93 ? -35.387 21.468 35.249 1.00 46.66 93 VAL A C 1
ATOM 736 O O . VAL A 1 93 ? -36.106 21.830 36.177 1.00 46.66 93 VAL A O 1
ATOM 739 N N . GLU A 1 94 ? -35.287 20.199 34.860 1.00 35.28 94 GLU A N 1
ATOM 740 C CA . GLU A 1 94 ? -35.618 19.051 35.706 1.00 35.28 94 GLU A CA 1
ATOM 741 C C . GLU A 1 94 ? -34.448 18.055 35.653 1.00 35.28 94 GLU A C 1
ATOM 743 O O . GLU A 1 94 ? -34.092 17.539 34.597 1.00 35.28 94 GLU A O 1
ATOM 748 N N . ASN A 1 95 ? -33.806 17.814 36.802 1.00 40.75 95 ASN A N 1
ATOM 749 C CA . ASN A 1 95 ? -32.711 16.850 36.959 1.00 40.75 95 ASN A CA 1
ATOM 750 C C . ASN A 1 95 ? -33.244 15.416 36.802 1.00 40.75 95 ASN A C 1
ATOM 752 O O . ASN A 1 95 ? -33.480 14.713 37.785 1.00 40.75 95 ASN A O 1
ATOM 756 N N . THR A 1 96 ? -33.414 14.964 35.565 1.00 39.25 96 THR A N 1
ATOM 757 C CA . THR A 1 96 ? -33.520 13.543 35.234 1.00 39.25 96 THR A CA 1
ATOM 758 C C . THR A 1 96 ? -32.150 13.062 34.774 1.00 39.25 96 THR A C 1
ATOM 760 O O . THR A 1 96 ? -31.489 13.678 33.945 1.00 39.25 96 THR A O 1
ATOM 763 N N . THR A 1 97 ? -31.666 11.978 35.374 1.00 50.91 97 THR A N 1
ATOM 764 C CA . THR A 1 97 ? -30.442 11.300 34.939 1.00 50.91 97 THR A CA 1
ATOM 765 C C . THR A 1 97 ? -30.728 10.682 33.571 1.00 50.91 97 THR A C 1
ATOM 767 O O . THR A 1 97 ? -31.207 9.555 33.491 1.00 50.91 97 THR A O 1
ATOM 770 N N . GLU A 1 98 ? -30.500 11.437 32.493 1.00 55.62 98 GLU A N 1
ATOM 771 C CA . GLU A 1 98 ? -30.590 10.932 31.122 1.00 55.62 98 GLU A CA 1
ATOM 772 C C . GLU A 1 98 ? -29.566 9.807 30.947 1.00 55.62 98 GLU A C 1
ATOM 774 O O . GLU A 1 98 ? -28.364 10.023 30.786 1.00 55.62 98 GLU A O 1
ATOM 779 N N . THR A 1 99 ? -30.034 8.566 31.033 1.00 58.78 99 THR A N 1
ATOM 780 C CA . THR A 1 99 ? -29.240 7.404 30.651 1.00 58.78 99 THR A CA 1
ATOM 781 C C . THR A 1 99 ? -29.080 7.434 29.139 1.00 58.78 99 THR A C 1
ATOM 783 O O . THR A 1 99 ? -30.060 7.258 28.413 1.00 58.78 99 THR A O 1
ATOM 786 N N . VAL A 1 100 ? -27.858 7.664 28.659 1.00 73.31 100 VAL A N 1
ATOM 787 C CA . VAL A 1 100 ? -27.557 7.650 27.225 1.00 73.31 100 VAL A CA 1
ATOM 788 C C . VAL A 1 100 ? -27.882 6.267 26.663 1.00 73.31 100 VAL A C 1
ATOM 790 O O . VAL A 1 100 ? -27.276 5.266 27.049 1.00 73.31 100 VAL A O 1
ATOM 793 N N . LEU A 1 101 ? -28.847 6.208 25.743 1.00 77.25 101 LEU A N 1
ATOM 794 C CA . LEU A 1 101 ? -29.190 4.982 25.034 1.00 77.25 101 LEU A CA 1
ATOM 795 C C . LEU A 1 101 ? -28.105 4.693 23.993 1.00 77.25 101 LEU A C 1
ATOM 797 O O . LEU A 1 101 ? -28.086 5.273 22.908 1.00 77.25 101 LEU A O 1
ATOM 801 N N . ILE A 1 102 ? -27.192 3.787 24.324 1.00 84.50 102 ILE A N 1
ATOM 802 C CA . ILE A 1 102 ? -26.186 3.312 23.376 1.00 84.50 102 ILE A CA 1
ATOM 803 C C . ILE A 1 102 ? -26.837 2.274 22.471 1.00 84.50 102 ILE A C 1
ATOM 805 O O . ILE A 1 102 ? -27.258 1.212 22.926 1.00 84.50 102 ILE A O 1
ATOM 809 N N . THR A 1 103 ? -26.911 2.586 21.180 1.00 86.56 103 THR A N 1
ATOM 810 C CA . THR A 1 103 ? -27.467 1.701 20.155 1.00 86.56 103 THR A CA 1
ATOM 811 C C . THR A 1 103 ? -26.383 1.181 19.208 1.00 86.56 103 THR A C 1
ATOM 813 O O . THR A 1 103 ? -25.285 1.743 19.067 1.00 86.56 103 THR A O 1
ATOM 816 N N . GLY A 1 104 ? -26.700 0.068 18.547 1.00 90.31 104 GLY A N 1
ATOM 817 C CA . GLY A 1 104 ? -25.815 -0.599 17.597 1.00 90.31 104 GLY A CA 1
ATOM 818 C C . GLY A 1 104 ? -24.765 -1.499 18.246 1.00 90.31 104 GLY A C 1
ATOM 819 O O . GLY A 1 104 ? -24.710 -1.675 19.461 1.00 90.31 104 GLY A O 1
ATOM 820 N N . ARG A 1 105 ? -23.930 -2.102 17.402 1.00 93.50 105 ARG A N 1
ATOM 821 C CA . ARG A 1 105 ? -22.877 -3.048 17.787 1.00 93.50 105 ARG A CA 1
ATOM 822 C C . ARG A 1 105 ? -21.535 -2.338 17.911 1.00 93.50 105 ARG A C 1
ATOM 824 O O . ARG A 1 105 ? -21.308 -1.332 17.241 1.00 93.50 105 ARG A O 1
ATOM 831 N N . ARG A 1 106 ? -20.649 -2.843 18.769 1.00 93.75 106 ARG A N 1
ATOM 832 C CA . ARG A 1 106 ? -19.268 -2.362 18.936 1.00 93.75 106 ARG A CA 1
ATOM 833 C C . ARG A 1 106 ? -18.326 -3.554 18.973 1.00 93.75 106 ARG A C 1
ATOM 835 O O . ARG A 1 106 ? -18.705 -4.615 19.465 1.00 93.75 106 ARG A O 1
ATOM 842 N N . LEU A 1 107 ? -17.125 -3.375 18.440 1.00 94.00 107 LEU A N 1
ATOM 843 C CA . LEU A 1 107 ? -16.076 -4.387 18.496 1.00 94.00 107 LEU A CA 1
ATOM 844 C C . LEU A 1 107 ? -15.388 -4.298 19.854 1.00 94.00 107 LEU A C 1
ATOM 846 O O . LEU A 1 107 ? -15.026 -3.205 20.278 1.00 94.00 107 LEU A O 1
ATOM 850 N N . PHE A 1 108 ? -15.219 -5.438 20.514 1.00 93.81 108 PHE A N 1
ATOM 851 C CA . PHE A 1 108 ? -14.491 -5.551 21.771 1.00 93.81 108 PHE A CA 1
ATOM 852 C C . PHE A 1 108 ? -13.417 -6.619 21.631 1.00 93.81 108 PHE A C 1
ATOM 854 O O . PHE A 1 108 ? -13.696 -7.714 21.140 1.00 93.81 108 PHE A O 1
ATOM 861 N N . ASP A 1 109 ? -12.225 -6.326 22.140 1.00 92.38 109 ASP A N 1
ATOM 862 C CA . ASP A 1 109 ? -11.332 -7.382 22.589 1.00 92.38 109 ASP A CA 1
ATOM 863 C C . ASP A 1 109 ? -11.975 -8.039 23.814 1.00 92.38 109 ASP A C 1
ATOM 865 O O . ASP A 1 109 ? -12.092 -7.439 24.886 1.00 92.38 109 ASP A O 1
ATOM 869 N N . VAL A 1 110 ? -12.443 -9.271 23.631 1.00 93.06 110 VAL A N 1
ATOM 870 C CA . VAL A 1 110 ? -13.168 -10.020 24.657 1.00 93.06 110 VAL A CA 1
ATOM 871 C C . VAL A 1 110 ? -12.280 -10.291 25.876 1.00 93.06 110 VAL A C 1
ATOM 873 O O . VAL A 1 110 ? -12.753 -10.186 27.008 1.00 93.06 110 VAL A O 1
ATOM 876 N N . GLY A 1 111 ? -10.994 -10.590 25.671 1.00 91.56 111 GLY A N 1
ATOM 877 C CA . GLY A 1 111 ? -10.057 -10.855 26.762 1.00 91.56 111 GLY A CA 1
ATOM 878 C C . GLY A 1 111 ? -9.809 -9.604 27.599 1.00 91.56 111 GLY A C 1
ATOM 879 O O . GLY A 1 111 ? -9.902 -9.638 28.830 1.00 91.56 111 GLY A O 1
ATOM 880 N N . TYR A 1 112 ? -9.577 -8.473 26.935 1.00 92.50 112 TYR A N 1
ATOM 881 C CA . TYR A 1 112 ? -9.387 -7.193 27.609 1.00 92.50 112 TYR A CA 1
ATOM 882 C C . TYR A 1 112 ? -10.670 -6.666 28.265 1.00 92.50 112 TYR A C 1
ATOM 884 O O . TYR A 1 112 ? -10.619 -6.085 29.352 1.00 92.50 112 TYR A O 1
ATOM 892 N N . LEU A 1 113 ? -11.832 -6.902 27.651 1.00 92.50 113 LEU A N 1
ATOM 893 C CA . LEU A 1 113 ? -13.130 -6.591 28.241 1.00 92.50 113 LEU A CA 1
ATOM 894 C C . LEU A 1 113 ? -13.293 -7.331 29.570 1.00 92.50 113 LEU A C 1
ATOM 896 O O . LEU A 1 113 ? -13.436 -6.685 30.603 1.00 92.50 113 LEU A O 1
ATOM 900 N N . PHE A 1 114 ? -13.197 -8.664 29.580 1.00 91.88 114 PHE A N 1
ATOM 901 C CA . PHE A 1 114 ? -13.352 -9.430 30.820 1.00 91.88 114 PHE A CA 1
ATOM 902 C C . PHE A 1 114 ? -12.304 -9.069 31.871 1.00 91.88 114 PHE A C 1
ATOM 904 O O . PHE A 1 114 ? -12.644 -8.992 33.048 1.00 91.88 114 PHE A O 1
ATOM 911 N N . LYS A 1 115 ? -11.064 -8.764 31.470 1.00 91.00 115 LYS A N 1
ATOM 912 C CA . LYS A 1 115 ? -10.037 -8.263 32.393 1.00 91.00 115 LYS A CA 1
ATOM 913 C C . LYS A 1 115 ? -10.479 -6.976 33.099 1.00 91.00 115 LYS A C 1
ATOM 915 O O . LYS A 1 115 ? -10.316 -6.878 34.309 1.00 91.00 115 LYS A O 1
ATOM 920 N N . GLN A 1 116 ? -11.060 -6.018 32.374 1.00 91.00 116 GLN A N 1
ATOM 921 C CA . GLN A 1 116 ? -11.575 -4.775 32.961 1.00 91.00 116 GLN A CA 1
ATOM 922 C C . GLN A 1 116 ? -12.806 -5.012 33.845 1.00 91.00 116 GLN A C 1
ATOM 924 O O . GLN A 1 116 ? -12.902 -4.423 34.917 1.00 91.00 116 GLN A O 1
ATOM 929 N N . LEU A 1 117 ? -13.731 -5.882 33.423 1.00 88.12 117 LEU A N 1
ATOM 930 C CA . LEU A 1 117 ? -14.943 -6.184 34.195 1.00 88.12 117 LEU A CA 1
ATOM 931 C C . LEU A 1 117 ? -14.614 -6.927 35.497 1.00 88.12 117 LEU A C 1
ATOM 933 O O . LEU A 1 117 ? -15.184 -6.622 36.533 1.00 88.12 117 LEU A O 1
ATOM 937 N N . LEU A 1 118 ? -13.683 -7.883 35.469 1.00 86.69 118 LEU A N 1
ATOM 938 C CA . LEU A 1 118 ? -13.268 -8.628 36.663 1.00 86.69 118 LEU A CA 1
ATOM 939 C C . LEU A 1 118 ? -12.391 -7.792 37.601 1.00 86.69 118 LEU A C 1
ATOM 941 O O . LEU A 1 118 ? -12.367 -8.046 38.801 1.00 86.69 118 LEU A O 1
ATOM 945 N N . ALA A 1 119 ? -11.681 -6.800 37.061 1.00 82.62 119 ALA A N 1
ATOM 946 C CA . ALA A 1 119 ? -10.932 -5.827 37.846 1.00 82.62 119 ALA A CA 1
ATOM 947 C C . ALA A 1 119 ? -11.806 -4.682 38.385 1.00 82.62 119 ALA A C 1
ATOM 949 O O . ALA A 1 119 ? -11.288 -3.849 39.126 1.00 82.62 119 ALA A O 1
ATOM 950 N N . SER A 1 120 ? -13.097 -4.606 38.022 1.00 72.50 120 SER A N 1
ATOM 951 C CA . SER A 1 120 ? -13.974 -3.540 38.511 1.00 72.50 120 SER A CA 1
ATOM 952 C C . SER A 1 120 ? -14.069 -3.615 40.034 1.00 72.50 120 SER A C 1
ATOM 954 O O . SER A 1 120 ? -14.425 -4.657 40.587 1.00 72.50 120 SER A O 1
ATOM 956 N N . GLU A 1 121 ? -13.691 -2.527 40.700 1.00 67.56 121 GLU A N 1
ATOM 957 C CA . GLU A 1 121 ? -13.476 -2.506 42.142 1.00 67.56 121 GLU A CA 1
ATOM 958 C C . GLU A 1 121 ? -14.786 -2.597 42.924 1.00 67.56 121 GLU A C 1
ATOM 960 O O . GLU A 1 121 ? -15.792 -1.992 42.556 1.00 67.56 121 GLU A O 1
ATOM 965 N N . LYS A 1 122 ? -14.729 -3.262 44.085 1.00 74.38 122 LYS A N 1
ATOM 966 C CA . LYS A 1 122 ? -15.696 -3.073 45.168 1.00 74.38 122 LYS A CA 1
ATOM 967 C C . LYS A 1 122 ? -15.480 -1.693 45.760 1.00 74.38 122 LYS A C 1
ATOM 969 O O . LYS A 1 122 ? -14.701 -1.497 46.689 1.00 74.38 122 LYS A O 1
ATOM 974 N N . HIS A 1 123 ? -16.132 -0.714 45.156 1.00 73.75 123 HIS A N 1
ATOM 975 C CA . HIS A 1 123 ? -15.982 0.675 45.544 1.00 73.75 123 HIS A CA 1
ATOM 976 C C . HIS A 1 123 ? -16.424 0.886 47.000 1.00 73.75 123 HIS A C 1
ATOM 978 O O . HIS A 1 123 ? -17.607 0.727 47.324 1.00 73.75 123 HIS A O 1
ATOM 984 N N . ALA A 1 124 ? -15.501 1.303 47.866 1.00 69.94 124 ALA A N 1
ATOM 985 C CA . ALA A 1 124 ? -15.826 1.715 49.228 1.00 69.94 124 ALA A CA 1
ATOM 986 C C . ALA A 1 124 ? -16.707 2.984 49.218 1.00 69.94 124 ALA A C 1
ATOM 988 O O . ALA A 1 124 ? -16.553 3.828 48.329 1.00 69.94 124 ALA A O 1
ATOM 989 N N . PRO A 1 125 ? -17.625 3.172 50.188 1.00 74.50 125 PRO A N 1
ATOM 990 C CA . PRO A 1 125 ? -17.893 2.353 51.381 1.00 74.50 125 PRO A CA 1
ATOM 991 C C . PRO A 1 125 ? -18.980 1.274 51.204 1.00 74.50 125 PRO A C 1
ATOM 993 O O . PRO A 1 125 ? -19.320 0.598 52.168 1.00 74.50 125 PRO A O 1
ATOM 996 N N . PHE A 1 126 ? -19.564 1.139 50.011 1.00 77.12 126 PHE A N 1
ATOM 997 C CA . PHE A 1 126 ? -20.745 0.295 49.775 1.00 77.12 126 PHE A CA 1
ATOM 998 C C . PHE A 1 126 ? -20.431 -1.020 49.041 1.00 77.12 126 PHE A C 1
ATOM 1000 O O . PHE A 1 126 ? -21.362 -1.716 48.649 1.00 77.12 126 PHE A O 1
ATOM 1007 N N . ASP A 1 127 ? -19.148 -1.328 48.819 1.00 80.88 127 ASP A N 1
ATOM 1008 C CA . ASP A 1 127 ? -18.663 -2.492 48.064 1.00 80.88 127 ASP A CA 1
ATOM 1009 C C . ASP A 1 127 ? -19.406 -2.688 46.731 1.00 80.88 127 ASP A C 1
ATOM 1011 O O . ASP A 1 127 ? -19.928 -3.757 46.422 1.00 80.88 127 ASP A O 1
ATOM 1015 N N . CYS A 1 128 ? -19.503 -1.614 45.943 1.0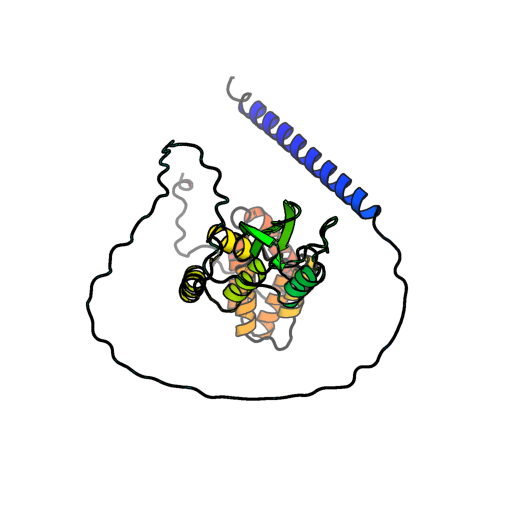0 84.56 128 CYS A N 1
ATOM 1016 C CA . CYS A 1 128 ? -20.339 -1.615 44.741 1.00 84.56 128 CYS A CA 1
ATOM 1017 C C . CYS A 1 128 ? -19.682 -2.381 43.592 1.00 84.56 128 CYS A C 1
ATOM 1019 O O . CYS A 1 128 ? -18.622 -1.960 43.140 1.00 84.56 128 CYS A O 1
ATOM 1021 N N . ASP A 1 129 ? -20.382 -3.369 43.033 1.00 84.88 129 ASP A N 1
ATOM 1022 C CA . ASP A 1 129 ? -19.979 -4.067 41.803 1.00 84.88 129 ASP A CA 1
ATOM 1023 C C . ASP A 1 129 ? -20.502 -3.387 40.520 1.00 84.88 129 ASP A C 1
ATOM 1025 O O . ASP A 1 129 ? -21.341 -2.479 40.562 1.00 84.88 129 ASP A O 1
ATOM 1029 N N . ILE A 1 130 ? -20.068 -3.891 39.358 1.00 85.12 130 ILE A N 1
ATOM 1030 C CA . ILE A 1 130 ? -20.468 -3.417 38.022 1.00 85.12 130 ILE A CA 1
ATOM 1031 C C . ILE A 1 130 ? -21.985 -3.405 37.774 1.00 85.12 130 ILE A C 1
ATOM 1033 O O . ILE A 1 130 ? -22.485 -2.582 37.011 1.00 85.12 130 ILE A O 1
ATOM 1037 N N . THR A 1 131 ? -22.742 -4.270 38.451 1.00 86.75 131 THR A N 1
ATOM 1038 C CA . THR A 1 131 ? -24.215 -4.307 38.383 1.00 86.75 131 THR A CA 1
ATOM 1039 C C . THR A 1 131 ? -24.858 -3.009 38.879 1.00 86.75 131 THR A C 1
ATOM 1041 O O . THR A 1 131 ? -25.969 -2.670 38.471 1.00 86.75 131 THR A O 1
ATOM 1044 N N . ASN A 1 132 ? -24.147 -2.250 39.717 1.00 88.81 132 ASN A N 1
ATOM 1045 C CA . ASN A 1 132 ? -24.576 -0.950 40.223 1.00 88.81 132 ASN A CA 1
ATOM 1046 C C . ASN A 1 132 ? -24.162 0.211 39.310 1.00 88.81 132 ASN A C 1
ATOM 1048 O O . ASN A 1 132 ? -24.420 1.372 39.641 1.00 88.81 132 ASN A O 1
ATOM 1052 N N . MET A 1 133 ? -23.507 -0.069 38.183 1.00 89.12 133 MET A N 1
ATOM 1053 C CA . MET A 1 133 ? -23.026 0.945 37.253 1.00 89.12 133 MET A CA 1
ATOM 1054 C C . MET A 1 133 ? -23.983 1.130 36.077 1.00 89.12 133 MET A C 1
ATOM 1056 O O . MET A 1 133 ? -24.686 0.215 35.654 1.00 89.12 133 MET A O 1
ATOM 1060 N N . TYR A 1 134 ? -24.017 2.345 35.543 1.00 90.12 134 TYR A N 1
ATOM 1061 C CA . TYR A 1 134 ? -24.718 2.682 34.308 1.00 90.12 134 TYR A CA 1
ATOM 1062 C C . TYR A 1 134 ? -23.805 3.500 33.407 1.00 90.12 134 TYR A C 1
ATOM 1064 O O . TYR A 1 134 ? -22.892 4.179 33.881 1.00 90.12 134 TYR A O 1
ATOM 1072 N N . VAL A 1 135 ? -24.053 3.440 32.102 1.00 91.88 135 VAL A N 1
ATOM 1073 C CA . VAL A 1 135 ? -23.263 4.203 31.139 1.00 91.88 135 VAL A CA 1
ATOM 1074 C C . VAL A 1 135 ? -23.725 5.658 31.132 1.00 91.88 135 VAL A C 1
ATOM 1076 O O . VAL A 1 135 ? -24.906 5.941 30.945 1.00 91.88 135 VAL A O 1
ATOM 1079 N N . VAL A 1 136 ? -22.783 6.574 31.339 1.00 92.06 136 VAL A N 1
ATOM 1080 C CA . VAL A 1 136 ? -22.991 8.025 31.266 1.00 92.06 136 VAL A CA 1
ATOM 1081 C C . VAL A 1 136 ? -22.796 8.512 29.843 1.00 92.06 136 VAL A C 1
ATOM 1083 O O . VAL A 1 136 ? -23.591 9.299 29.348 1.00 92.06 136 VAL A O 1
ATOM 1086 N N . LYS A 1 137 ? -21.723 8.069 29.183 1.00 91.75 137 LYS A N 1
ATOM 1087 C CA . LYS A 1 137 ? -21.442 8.449 27.801 1.00 91.75 137 LYS A CA 1
ATOM 1088 C C . LYS A 1 137 ? -20.564 7.432 27.097 1.00 91.75 137 LYS A C 1
ATOM 1090 O O . LYS A 1 137 ? -19.783 6.713 27.719 1.00 91.75 137 LYS A O 1
ATOM 1095 N N . GLU A 1 138 ? -20.658 7.453 25.779 1.00 93.69 138 GLU A N 1
ATOM 1096 C CA . GLU A 1 138 ? -19.749 6.775 24.870 1.00 93.69 138 GLU A CA 1
ATOM 1097 C C . GLU A 1 138 ? -18.921 7.825 24.120 1.00 93.69 138 GLU A C 1
ATOM 1099 O O . GLU A 1 138 ? -19.465 8.786 23.577 1.00 93.69 138 GLU A O 1
ATOM 1104 N N . LEU A 1 139 ? -17.604 7.635 24.053 1.00 92.69 139 LEU A N 1
ATOM 1105 C CA . LEU A 1 139 ? -16.731 8.384 23.152 1.00 92.69 139 LEU A CA 1
ATOM 1106 C C . LEU A 1 139 ? -16.169 7.430 22.105 1.00 92.69 139 LEU A C 1
ATOM 1108 O O . LEU A 1 139 ? -15.544 6.423 22.435 1.00 92.69 139 LEU A O 1
ATOM 1112 N N . ARG A 1 140 ? -16.363 7.771 20.833 1.00 92.31 140 ARG A N 1
ATOM 1113 C CA . ARG A 1 140 ? -15.926 6.958 19.697 1.00 92.31 140 ARG A CA 1
ATOM 1114 C C . ARG A 1 140 ? -14.715 7.567 19.006 1.00 92.31 140 ARG A C 1
ATOM 1116 O O . ARG A 1 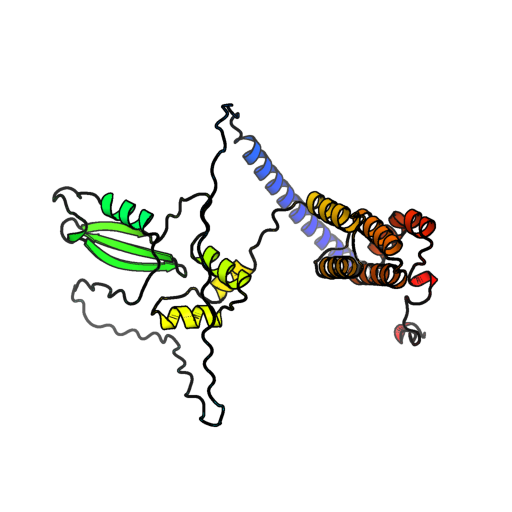140 ? -14.672 8.767 18.738 1.00 92.31 140 ARG A O 1
ATOM 1123 N N . LYS A 1 141 ? -13.752 6.716 18.659 1.00 91.38 141 LYS A N 1
ATOM 1124 C CA . LYS A 1 141 ? -12.578 7.033 17.835 1.00 91.38 141 LYS A CA 1
ATOM 1125 C C . LYS A 1 141 ? -12.484 6.008 16.708 1.00 91.38 141 LYS A C 1
ATOM 1127 O O . LYS A 1 141 ? -11.716 5.049 16.762 1.00 91.38 141 LYS A O 1
ATOM 1132 N N . GLY A 1 142 ? -13.299 6.228 15.681 1.00 92.56 142 GLY A N 1
ATOM 1133 C CA . GLY A 1 142 ? -13.511 5.255 14.616 1.00 92.56 142 GLY A CA 1
ATOM 1134 C C . GLY A 1 142 ? -14.297 4.044 15.116 1.00 92.56 142 GLY A C 1
ATOM 1135 O O . GLY A 1 142 ? -15.388 4.218 15.656 1.00 92.56 142 GLY A O 1
ATOM 1136 N N . LEU A 1 143 ? -13.722 2.854 14.948 1.00 93.50 143 LEU A N 1
ATOM 1137 C CA . LEU A 1 143 ? -14.238 1.568 15.429 1.00 93.50 143 LEU A CA 1
ATOM 1138 C C . LEU A 1 143 ? -13.967 1.330 16.924 1.00 93.50 143 LEU A C 1
ATOM 1140 O O . LEU A 1 143 ? -14.646 0.521 17.550 1.00 93.50 143 LEU A O 1
ATOM 1144 N N . GLN A 1 144 ? -12.999 2.042 17.510 1.00 93.19 144 GLN A N 1
ATOM 1145 C CA . GLN A 1 144 ? -12.709 1.968 18.942 1.00 93.19 144 GLN A CA 1
ATOM 1146 C C . GLN A 1 144 ? -13.686 2.847 19.727 1.00 93.19 144 GLN A C 1
ATOM 1148 O O . GLN A 1 144 ? -13.970 3.981 19.326 1.00 93.19 144 GLN A O 1
ATOM 1153 N N . SER A 1 145 ? -14.157 2.351 20.870 1.00 94.06 145 SER A N 1
ATOM 1154 C CA . SER A 1 145 ? -15.069 3.083 21.753 1.00 94.06 145 SER A CA 1
ATOM 1155 C C . SER A 1 145 ? -14.577 3.062 23.200 1.00 94.06 145 SER A C 1
ATOM 1157 O O . SER A 1 145 ? -13.877 2.146 23.632 1.00 94.06 145 SER A O 1
ATOM 1159 N N . SER A 1 146 ? -14.933 4.096 23.954 1.00 93.69 146 SER A N 1
ATOM 1160 C CA . SER A 1 146 ? -14.714 4.170 25.397 1.00 93.69 146 SER A CA 1
ATOM 1161 C C . SER A 1 146 ? -16.009 4.555 26.092 1.00 93.69 146 SER A C 1
ATOM 1163 O O . SER A 1 146 ? -16.638 5.544 25.708 1.00 93.69 146 SER A O 1
ATOM 1165 N N . PHE A 1 147 ? -16.376 3.807 27.122 1.00 93.69 147 PHE A N 1
ATOM 1166 C CA . PHE A 1 147 ? -17.606 3.984 27.879 1.00 93.69 147 PHE A CA 1
ATOM 1167 C C . PHE A 1 147 ? -17.278 4.513 29.263 1.00 93.69 147 PHE A C 1
ATOM 1169 O O . PHE A 1 147 ? -16.492 3.918 29.996 1.00 93.69 147 PHE A O 1
ATOM 1176 N N . GLU A 1 148 ? -17.895 5.626 29.629 1.00 92.69 148 GLU A N 1
ATOM 1177 C CA . GLU A 1 148 ? -17.817 6.154 30.982 1.00 92.69 148 GLU A CA 1
ATOM 1178 C C . GLU A 1 148 ? -18.956 5.550 31.799 1.00 92.69 148 GLU A C 1
ATOM 1180 O O . GLU A 1 148 ? -20.129 5.796 31.517 1.00 92.69 148 GLU A O 1
ATOM 1185 N N . LEU A 1 149 ? -18.610 4.726 32.781 1.00 91.31 149 LEU A N 1
ATOM 1186 C CA . LEU A 1 149 ? -19.544 4.056 33.674 1.00 91.31 149 LEU A CA 1
ATOM 1187 C C . LEU A 1 149 ? -19.570 4.796 35.004 1.00 91.31 149 LEU A C 1
ATOM 1189 O O . LEU A 1 149 ? -18.516 5.042 35.580 1.00 91.31 149 LEU A O 1
ATOM 1193 N N . LYS A 1 150 ? -20.756 5.112 35.520 1.00 91.44 150 LYS A N 1
ATOM 1194 C CA . LYS A 1 150 ? -20.925 5.730 36.836 1.00 91.44 150 LYS A CA 1
ATOM 1195 C C . LYS A 1 150 ? -21.724 4.821 37.753 1.00 91.44 150 LYS A C 1
ATOM 1197 O O . LYS A 1 150 ? -22.755 4.279 37.361 1.00 91.44 150 LYS A O 1
ATOM 1202 N N . CYS A 1 151 ? -21.256 4.656 38.983 1.00 90.62 151 CYS A N 1
ATOM 1203 C CA . CYS A 1 151 ? -21.962 3.891 40.001 1.00 90.62 151 CYS A CA 1
ATOM 1204 C C . CYS A 1 151 ? -23.162 4.678 40.553 1.00 90.62 151 CYS A C 1
ATOM 1206 O O . CYS A 1 151 ? -23.033 5.851 40.907 1.00 90.62 151 CYS A O 1
ATOM 1208 N N . LYS A 1 152 ? -24.326 4.028 40.674 1.00 89.06 152 LYS A N 1
ATOM 1209 C CA . LYS A 1 152 ? -25.544 4.613 41.266 1.00 89.06 152 LYS A CA 1
ATOM 1210 C C . LYS A 1 152 ? -25.427 4.838 42.775 1.00 89.06 152 LYS A C 1
ATOM 1212 O O . LYS A 1 152 ? -26.060 5.748 43.292 1.00 89.06 152 LYS A O 1
ATOM 1217 N N . MET A 1 153 ? -24.629 4.016 43.460 1.00 87.62 153 MET A N 1
ATOM 1218 C CA . MET A 1 153 ? -24.535 3.995 44.923 1.00 87.62 153 MET A CA 1
ATOM 1219 C C . MET A 1 153 ? -23.462 4.956 45.452 1.00 87.62 153 MET A C 1
ATOM 1221 O O . MET A 1 153 ? -23.755 5.813 46.278 1.00 87.62 153 MET A O 1
ATOM 1225 N N . CYS A 1 154 ? -22.220 4.840 44.965 1.00 88.00 154 CYS A N 1
ATOM 1226 C CA . CYS A 1 154 ? -21.089 5.651 45.439 1.00 88.00 154 CYS A CA 1
ATOM 1227 C C . CYS A 1 154 ? -20.733 6.832 44.521 1.00 88.00 154 CYS A C 1
ATOM 1229 O O . CYS A 1 154 ? -19.935 7.683 44.901 1.00 88.00 154 CYS A O 1
ATOM 1231 N N . GLY A 1 155 ? -21.282 6.888 43.303 1.00 86.94 155 GLY A N 1
ATOM 1232 C CA . GLY A 1 155 ? -21.000 7.957 42.343 1.00 86.94 155 GLY A CA 1
ATOM 1233 C C . GLY A 1 155 ? -19.628 7.894 41.662 1.00 86.94 155 GLY A C 1
ATOM 1234 O O . GLY A 1 155 ? -19.349 8.777 40.852 1.00 86.94 155 GLY A O 1
ATOM 1235 N N . ILE A 1 156 ? -18.799 6.879 41.946 1.00 87.94 156 ILE A N 1
ATOM 1236 C CA . ILE A 1 156 ? -17.496 6.685 41.291 1.00 87.94 156 ILE A CA 1
ATOM 1237 C C . ILE A 1 156 ? -17.690 6.418 39.800 1.00 87.94 156 ILE A C 1
ATOM 1239 O O . ILE A 1 156 ? -18.607 5.697 39.394 1.00 87.94 156 ILE A O 1
ATOM 1243 N N . THR A 1 157 ? -16.800 7.007 39.007 1.00 89.44 157 THR A N 1
ATOM 1244 C CA . THR A 1 157 ? -16.764 6.863 37.560 1.00 89.44 157 THR A CA 1
ATOM 1245 C C . THR A 1 157 ? -15.561 6.025 37.141 1.00 89.44 157 THR A C 1
ATOM 1247 O O . THR A 1 157 ? -14.427 6.362 37.473 1.00 89.44 157 THR A O 1
ATOM 1250 N N . THR A 1 158 ? -15.792 4.983 36.349 1.00 89.38 158 THR A N 1
ATOM 1251 C CA . THR A 1 158 ? -14.751 4.155 35.725 1.00 89.38 158 THR A CA 1
ATOM 1252 C C . THR A 1 158 ? -14.884 4.210 34.210 1.00 89.38 158 THR A C 1
ATOM 1254 O O . THR A 1 158 ? -15.986 4.336 33.681 1.00 89.38 158 THR A O 1
ATOM 1257 N N . THR A 1 159 ? -13.775 4.085 33.484 1.00 91.38 159 THR A N 1
ATOM 1258 C CA . THR A 1 159 ? -13.800 4.042 32.014 1.00 91.38 159 THR A CA 1
ATOM 1259 C C . THR A 1 159 ? -13.547 2.624 31.531 1.00 91.38 159 THR A C 1
ATOM 1261 O O . THR A 1 159 ? -12.549 2.021 31.908 1.00 91.38 159 THR A O 1
ATOM 1264 N N . LEU A 1 160 ? -14.432 2.121 30.676 1.00 92.50 160 LEU A N 1
ATOM 1265 C CA . LEU A 1 160 ? -14.284 0.851 29.979 1.00 92.50 160 LEU A CA 1
ATOM 1266 C C . LEU A 1 160 ? -13.848 1.113 28.535 1.00 92.50 160 LEU A C 1
ATOM 1268 O O . LEU A 1 160 ? -14.504 1.857 27.807 1.00 92.50 160 LEU A O 1
ATOM 1272 N N . LEU A 1 161 ? -12.756 0.498 28.106 1.00 93.94 161 LEU A N 1
ATOM 1273 C CA . LEU A 1 161 ? -12.199 0.633 26.762 1.00 93.94 161 LEU A CA 1
ATOM 1274 C C . LEU A 1 161 ? -12.470 -0.636 25.943 1.00 93.94 161 LEU A C 1
ATOM 1276 O O . LEU A 1 161 ? -12.362 -1.745 26.463 1.00 93.94 161 LEU A O 1
ATOM 1280 N N . THR A 1 162 ? -12.794 -0.493 24.653 1.00 94.38 162 THR A N 1
ATOM 1281 C CA . THR A 1 162 ? -13.011 -1.653 23.764 1.00 94.38 162 THR A CA 1
ATOM 1282 C C . THR A 1 162 ? -11.735 -2.420 23.421 1.00 94.38 162 THR A C 1
ATOM 1284 O O . THR A 1 162 ? -11.811 -3.560 22.977 1.00 94.38 162 THR A O 1
ATOM 1287 N N . GLU A 1 163 ? -10.576 -1.786 23.574 1.00 91.31 163 GLU A N 1
ATOM 1288 C CA . GLU A 1 163 ? -9.268 -2.309 23.183 1.00 91.31 163 GLU A CA 1
ATOM 1289 C C . GLU A 1 163 ? -8.200 -1.743 24.119 1.00 91.31 163 GLU A C 1
ATOM 1291 O O . GLU A 1 163 ? -8.329 -0.603 24.585 1.00 91.31 163 GLU A O 1
ATOM 1296 N N . ASN A 1 164 ? -7.164 -2.538 24.381 1.00 90.00 164 ASN A N 1
ATOM 1297 C CA . ASN A 1 164 ? -6.068 -2.180 25.263 1.00 90.00 164 ASN A CA 1
ATOM 1298 C C . ASN A 1 164 ? -5.133 -1.151 24.595 1.00 90.00 164 ASN A C 1
ATOM 1300 O O . ASN A 1 164 ? -4.510 -1.464 23.583 1.0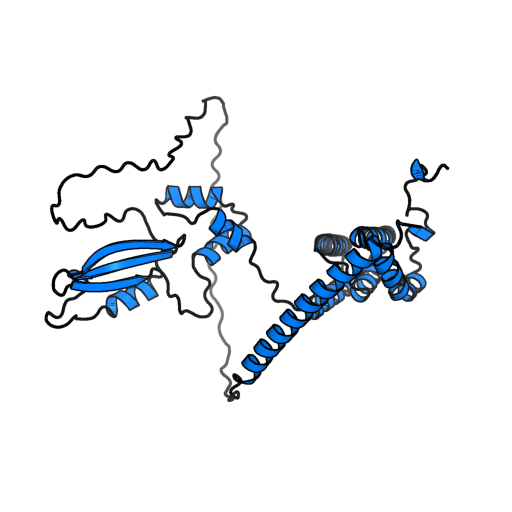0 90.00 164 ASN A O 1
ATOM 1304 N N . PRO A 1 165 ? -4.997 0.074 25.134 1.00 84.56 165 PRO A N 1
ATOM 1305 C CA . PRO A 1 165 ? -4.119 1.084 24.547 1.00 84.56 165 PRO A CA 1
ATOM 1306 C C . PRO A 1 165 ? -2.627 0.834 24.815 1.00 84.56 165 PRO A C 1
ATOM 1308 O O . PRO A 1 165 ? -1.793 1.472 24.177 1.00 84.56 165 PRO A O 1
ATOM 1311 N N . GLU A 1 166 ? -2.291 -0.045 25.762 1.00 82.94 166 GLU A N 1
ATOM 1312 C CA . GLU A 1 166 ? -0.915 -0.308 26.209 1.00 82.94 166 GLU A CA 1
ATOM 1313 C C . GLU A 1 166 ? -0.345 -1.615 25.640 1.00 82.94 166 GLU A C 1
ATOM 1315 O O . GLU A 1 166 ? 0.762 -2.015 25.993 1.00 82.94 166 GLU A O 1
ATOM 1320 N N . GLU A 1 167 ? -1.092 -2.307 24.779 1.00 81.12 167 GLU A N 1
ATOM 1321 C CA . GLU A 1 167 ? -0.641 -3.569 24.203 1.00 81.12 167 GLU A CA 1
ATOM 1322 C C . GLU A 1 167 ? 0.399 -3.332 23.109 1.00 81.12 167 GLU A C 1
ATOM 1324 O O . GLU A 1 167 ? 0.091 -2.893 22.000 1.00 81.12 167 GLU A O 1
ATOM 1329 N N . GLU A 1 168 ? 1.660 -3.611 23.430 1.00 75.06 168 GLU A N 1
ATOM 1330 C CA . GLU A 1 168 ? 2.745 -3.528 22.460 1.00 75.06 168 GLU A CA 1
ATOM 1331 C C . GLU A 1 168 ? 2.687 -4.708 21.478 1.00 75.06 168 GLU A C 1
ATOM 1333 O O . GLU A 1 168 ? 2.574 -5.868 21.868 1.00 75.06 168 GLU A O 1
ATOM 1338 N N . GLY A 1 169 ? 2.805 -4.411 20.181 1.00 75.44 169 GLY A N 1
ATOM 1339 C CA . GLY A 1 169 ? 2.902 -5.418 19.118 1.00 75.44 169 GLY A CA 1
ATOM 1340 C C . GLY A 1 169 ? 1.586 -5.781 18.425 1.00 75.44 169 GLY A C 1
ATOM 1341 O O . GLY A 1 169 ? 1.627 -6.467 17.405 1.00 75.44 169 GLY A O 1
ATOM 1342 N N . ILE A 1 170 ? 0.441 -5.284 18.902 1.00 81.69 170 ILE A N 1
ATOM 1343 C CA . ILE A 1 170 ? -0.857 -5.458 18.237 1.00 81.69 170 ILE A CA 1
ATOM 1344 C C . ILE A 1 170 ? -1.291 -4.138 17.596 1.00 81.69 170 ILE A C 1
ATOM 1346 O O . ILE A 1 170 ? -1.164 -3.055 18.167 1.00 81.69 170 ILE A O 1
ATOM 1350 N N . LEU A 1 171 ? -1.777 -4.219 16.359 1.00 86.50 171 LEU A N 1
ATOM 1351 C CA . LEU A 1 171 ? -2.298 -3.065 15.637 1.00 86.50 171 LEU A CA 1
ATOM 1352 C C . LEU A 1 171 ? -3.658 -2.670 16.213 1.00 86.50 171 LEU A C 1
ATOM 1354 O O . LEU A 1 171 ? -4.544 -3.515 16.291 1.00 86.50 171 LEU A O 1
ATOM 1358 N N . ASN A 1 172 ? -3.850 -1.377 16.493 1.00 89.00 172 ASN A N 1
ATOM 1359 C CA . ASN A 1 172 ? -5.161 -0.848 16.877 1.00 89.00 172 ASN A CA 1
ATOM 1360 C C . ASN A 1 172 ? -6.243 -1.265 15.871 1.00 89.00 172 ASN A C 1
ATOM 1362 O O . ASN A 1 172 ? -6.002 -1.201 14.659 1.00 89.00 172 ASN A O 1
ATOM 1366 N N . ILE A 1 173 ? -7.454 -1.557 16.348 1.00 91.44 173 ILE A N 1
ATOM 1367 C CA . ILE A 1 173 ? -8.559 -2.069 15.528 1.00 91.44 173 ILE A CA 1
ATOM 1368 C C . ILE A 1 173 ? -8.819 -1.256 14.257 1.00 91.44 173 ILE A C 1
ATOM 1370 O O . ILE A 1 173 ? -9.073 -1.811 13.189 1.00 91.44 173 ILE A O 1
ATOM 1374 N N . ASN A 1 174 ? -8.707 0.071 14.324 1.00 92.06 174 ASN A N 1
ATOM 1375 C CA . ASN A 1 174 ? -8.920 0.900 13.147 1.00 92.06 174 ASN A CA 1
ATOM 1376 C C . ASN A 1 174 ? -7.846 0.676 12.070 1.00 92.06 174 ASN A C 1
ATOM 1378 O O . ASN A 1 174 ? -8.150 0.706 10.878 1.00 92.06 174 ASN A O 1
ATOM 1382 N N . LEU A 1 175 ? -6.586 0.509 12.480 1.00 90.31 175 LEU A N 1
ATOM 1383 C CA . LEU A 1 175 ? -5.477 0.233 11.570 1.00 90.31 175 LEU A CA 1
ATOM 1384 C C . LEU A 1 175 ? -5.556 -1.203 11.054 1.00 90.31 175 LEU A C 1
ATOM 1386 O O . LEU A 1 175 ? -5.405 -1.405 9.854 1.00 90.31 175 LEU A O 1
ATOM 1390 N N . ALA A 1 176 ? -5.885 -2.163 11.920 1.00 91.56 176 ALA A N 1
ATOM 1391 C CA . ALA A 1 176 ? -6.091 -3.556 11.538 1.00 91.56 176 ALA A CA 1
ATOM 1392 C C . ALA A 1 176 ? -7.164 -3.695 10.444 1.00 91.56 176 ALA A C 1
ATOM 1394 O O . ALA A 1 176 ? -6.903 -4.290 9.400 1.00 91.56 176 ALA A O 1
ATOM 1395 N N . VAL A 1 177 ? -8.336 -3.071 10.624 1.00 93.38 177 VAL A N 1
ATOM 1396 C CA . VAL A 1 177 ? -9.414 -3.099 9.620 1.00 93.38 177 VAL A CA 1
ATOM 1397 C C . VAL A 1 177 ? -9.012 -2.379 8.336 1.00 93.38 177 VAL A C 1
ATOM 1399 O O . VAL A 1 177 ? -9.287 -2.883 7.251 1.00 93.38 177 VAL A O 1
ATOM 1402 N N . THR A 1 178 ? -8.322 -1.237 8.430 1.00 91.44 178 THR A N 1
ATOM 1403 C CA . THR A 1 178 ? -7.860 -0.514 7.232 1.00 91.44 178 THR A CA 1
ATOM 1404 C C . THR A 1 178 ? -6.874 -1.360 6.423 1.00 91.44 178 THR A C 1
ATOM 1406 O O . THR A 1 178 ? -7.030 -1.492 5.213 1.00 91.44 178 THR A O 1
ATOM 1409 N N . LEU A 1 179 ? -5.891 -1.983 7.079 1.00 90.06 179 LEU A N 1
ATOM 1410 C CA . LEU A 1 179 ? -4.913 -2.851 6.420 1.00 90.06 179 LEU A CA 1
ATOM 1411 C C . LEU A 1 179 ? -5.565 -4.099 5.822 1.00 90.06 179 LEU A C 1
ATOM 1413 O O . LEU A 1 179 ? -5.195 -4.499 4.722 1.00 90.06 179 LEU A O 1
ATOM 1417 N N . ALA A 1 180 ? -6.553 -4.679 6.508 1.00 92.25 180 ALA A N 1
ATOM 1418 C CA . ALA A 1 180 ? -7.340 -5.785 5.977 1.00 92.25 180 ALA A CA 1
ATOM 1419 C C . ALA A 1 180 ? -8.125 -5.373 4.723 1.00 92.25 180 ALA A C 1
ATOM 1421 O O . ALA A 1 180 ? -8.142 -6.111 3.743 1.00 92.25 180 ALA A O 1
ATOM 1422 N N . CYS A 1 181 ? -8.732 -4.184 4.712 1.00 93.12 181 CYS A N 1
ATOM 1423 C CA . CYS A 1 181 ? -9.439 -3.679 3.535 1.00 93.12 181 CYS A CA 1
ATOM 1424 C C . CYS A 1 181 ? -8.474 -3.454 2.364 1.00 93.12 181 CYS A C 1
ATOM 1426 O O . CYS A 1 181 ? -8.715 -3.937 1.263 1.00 93.12 181 CYS A O 1
ATOM 1428 N N . VAL A 1 182 ? -7.328 -2.813 2.610 1.00 88.12 182 VAL A N 1
ATOM 1429 C CA . VAL A 1 182 ? -6.305 -2.579 1.578 1.00 88.12 182 VAL A CA 1
ATOM 1430 C C . VAL A 1 182 ? -5.767 -3.894 1.006 1.00 88.12 182 VAL A C 1
ATOM 1432 O O . VAL A 1 182 ? -5.650 -4.019 -0.210 1.00 88.12 182 VAL A O 1
ATOM 1435 N N . SER A 1 183 ? -5.475 -4.888 1.849 1.00 88.75 183 SER A N 1
ATOM 1436 C CA . SER A 1 183 ? -4.930 -6.174 1.394 1.00 88.75 183 SER A CA 1
ATOM 1437 C C . SER A 1 183 ? -5.951 -7.038 0.651 1.00 88.75 183 SER A C 1
ATOM 1439 O O . SER A 1 183 ? -5.574 -7.803 -0.234 1.00 88.75 183 SER A O 1
ATOM 1441 N N . THR A 1 184 ? -7.238 -6.895 0.971 1.00 93.50 184 THR A N 1
ATOM 1442 C CA . THR A 1 184 ? -8.338 -7.598 0.290 1.00 93.50 184 THR A CA 1
ATOM 1443 C C . THR A 1 184 ? -8.885 -6.845 -0.923 1.00 93.50 184 THR A C 1
ATOM 1445 O O . THR A 1 184 ? -9.699 -7.396 -1.660 1.00 93.50 184 THR A O 1
ATOM 1448 N N . GLY A 1 185 ? -8.437 -5.609 -1.165 1.00 90.38 185 GLY A N 1
ATOM 1449 C CA . GLY A 1 185 ? -8.948 -4.760 -2.244 1.00 90.38 185 GLY A CA 1
ATOM 1450 C C . GLY A 1 185 ? -10.327 -4.156 -1.959 1.00 90.38 185 GLY A C 1
ATOM 1451 O O . GLY A 1 185 ? -11.023 -3.756 -2.889 1.00 90.38 185 GLY A O 1
ATOM 1452 N N . VAL A 1 186 ? -10.727 -4.089 -0.688 1.00 92.88 186 VAL A N 1
ATOM 1453 C CA . VAL A 1 186 ? -11.979 -3.480 -0.232 1.00 92.88 186 VAL A CA 1
ATOM 1454 C C . VAL A 1 186 ? -11.782 -1.976 -0.022 1.00 92.88 186 VAL A C 1
ATOM 1456 O O . VAL A 1 186 ? -10.853 -1.529 0.653 1.00 92.88 186 VAL A O 1
ATOM 1459 N N . GLY A 1 187 ? -12.661 -1.172 -0.618 1.00 92.75 187 GLY A N 1
ATOM 1460 C CA . GLY A 1 187 ? -12.669 0.284 -0.466 1.00 92.75 187 GLY A CA 1
ATOM 1461 C C . GLY A 1 187 ? -13.461 0.764 0.755 1.00 92.75 187 GLY A C 1
ATOM 1462 O O . GLY A 1 187 ? -14.230 0.015 1.355 1.00 92.75 187 GLY A O 1
ATOM 1463 N N . TYR A 1 188 ? -13.348 2.059 1.078 1.00 94.88 188 TYR A N 1
ATOM 1464 C CA . TYR A 1 188 ? -14.098 2.668 2.186 1.00 94.88 188 TYR A CA 1
ATOM 1465 C C . TYR A 1 188 ? -15.614 2.469 2.057 1.00 94.88 188 TYR A C 1
ATOM 1467 O O . TYR A 1 188 ? -16.260 2.099 3.029 1.00 94.88 188 TYR A O 1
ATOM 1475 N N . ALA A 1 189 ? -16.173 2.667 0.858 1.00 96.25 189 ALA A N 1
ATOM 1476 C CA . ALA A 1 189 ? -17.612 2.538 0.623 1.00 96.25 189 ALA A CA 1
ATOM 1477 C C . ALA A 1 189 ? -18.138 1.133 0.962 1.00 96.25 189 ALA A C 1
ATOM 1479 O O . ALA A 1 189 ? -19.182 1.005 1.586 1.00 96.25 189 ALA A O 1
ATOM 1480 N N . GLN A 1 190 ? -17.379 0.092 0.612 1.00 96.94 190 GLN A N 1
ATOM 1481 C CA . GLN A 1 190 ? -17.731 -1.297 0.916 1.00 96.94 190 GLN A CA 1
ATOM 1482 C C . GLN A 1 190 ? -17.597 -1.603 2.413 1.00 96.94 190 GLN A C 1
ATOM 1484 O O . GLN A 1 190 ? -18.426 -2.311 2.979 1.00 96.94 190 GLN A O 1
ATOM 1489 N N . LEU A 1 191 ? -16.574 -1.050 3.076 1.00 95.62 191 LEU A N 1
ATOM 1490 C CA . LEU A 1 191 ? -16.449 -1.147 4.530 1.00 95.62 191 LEU A CA 1
ATOM 1491 C C . LEU A 1 191 ? -17.623 -0.452 5.238 1.00 95.62 191 LEU A C 1
ATOM 1493 O O . LEU A 1 191 ? -18.132 -0.967 6.231 1.00 95.62 191 LEU A O 1
ATOM 1497 N N . ASP A 1 192 ? -18.044 0.709 4.739 1.00 96.56 192 ASP A N 1
ATOM 1498 C CA . ASP A 1 192 ? -19.148 1.482 5.307 1.00 96.56 192 ASP A CA 1
ATOM 1499 C C . ASP A 1 192 ? -20.500 0.795 5.101 1.00 96.56 192 ASP A C 1
ATOM 1501 O O . ASP A 1 192 ? -21.295 0.708 6.034 1.00 96.56 192 ASP A O 1
ATOM 1505 N N . GLU A 1 193 ? -20.715 0.206 3.924 1.00 97.44 193 GLU A N 1
ATOM 1506 C CA . GLU A 1 193 ? -21.873 -0.640 3.632 1.00 97.44 193 GLU A CA 1
ATOM 1507 C C . GLU A 1 193 ? -21.935 -1.849 4.576 1.00 97.44 193 GLU A C 1
ATOM 1509 O O . GLU A 1 193 ? -22.968 -2.098 5.203 1.00 97.44 193 GLU A O 1
ATOM 1514 N N . LEU A 1 194 ? -20.814 -2.557 4.753 1.00 96.25 194 LEU A N 1
ATOM 1515 C CA . LEU A 1 194 ? -20.723 -3.674 5.691 1.00 96.25 194 LEU A CA 1
ATOM 1516 C C . LEU A 1 194 ? -21.041 -3.229 7.124 1.00 96.25 194 LEU A C 1
ATOM 1518 O O . LEU A 1 194 ? -21.823 -3.883 7.814 1.00 96.25 194 LEU A O 1
ATOM 1522 N N . ALA A 1 195 ? -20.442 -2.125 7.575 1.00 95.75 195 ALA A N 1
ATOM 1523 C CA . ALA A 1 195 ? -20.645 -1.593 8.917 1.00 95.75 195 ALA A CA 1
ATOM 1524 C C . ALA A 1 195 ? -22.114 -1.201 9.149 1.00 95.75 195 ALA A C 1
ATOM 1526 O O . ALA A 1 195 ? -22.697 -1.581 10.168 1.00 95.75 195 ALA A O 1
ATOM 1527 N N . ALA A 1 196 ? -22.742 -0.534 8.178 1.00 95.94 196 ALA A N 1
ATOM 1528 C CA . ALA A 1 196 ? -24.158 -0.190 8.219 1.00 95.94 196 ALA A CA 1
ATOM 1529 C C . ALA A 1 196 ? -25.053 -1.440 8.286 1.00 95.94 196 ALA A C 1
ATOM 1531 O O . ALA A 1 196 ? -25.951 -1.500 9.128 1.00 95.94 196 ALA A O 1
ATOM 1532 N N . ALA A 1 197 ? -24.768 -2.469 7.478 1.00 97.12 197 ALA A N 1
ATOM 1533 C CA . ALA A 1 197 ? -25.541 -3.712 7.440 1.00 97.12 197 ALA A CA 1
ATOM 1534 C C . ALA A 1 197 ? -25.558 -4.451 8.790 1.00 97.12 197 ALA A C 1
ATOM 1536 O O . ALA A 1 197 ? -26.577 -5.020 9.182 1.00 97.12 197 ALA A O 1
ATOM 1537 N N . ILE A 1 198 ? -24.453 -4.409 9.542 1.00 95.88 198 ILE A N 1
ATOM 1538 C CA . ILE A 1 198 ? -24.367 -5.016 10.880 1.00 95.88 198 ILE A CA 1
ATOM 1539 C C . ILE A 1 198 ? -24.726 -4.044 12.016 1.00 95.88 198 ILE A C 1
ATOM 1541 O O . ILE A 1 198 ? -24.536 -4.380 13.189 1.00 95.88 198 ILE A O 1
ATOM 1545 N N . ASN A 1 199 ? -25.245 -2.852 11.696 1.00 95.31 199 ASN A N 1
ATOM 1546 C CA . ASN A 1 199 ? -25.531 -1.774 12.647 1.00 95.31 199 ASN A CA 1
ATOM 1547 C C . ASN A 1 199 ? -24.319 -1.453 13.546 1.00 95.31 199 ASN A C 1
ATOM 1549 O O . ASN A 1 199 ? -24.436 -1.297 14.765 1.00 95.31 199 ASN A O 1
ATOM 1553 N N . MET A 1 200 ? -23.128 -1.429 12.948 1.00 95.06 200 MET A N 1
ATOM 1554 C CA . MET A 1 200 ? -21.879 -1.050 13.591 1.00 95.06 200 MET A CA 1
ATOM 1555 C C . MET A 1 200 ? -21.473 0.341 13.103 1.00 95.06 200 MET A C 1
ATOM 1557 O O . MET A 1 200 ? -21.424 0.591 11.901 1.00 95.06 200 MET A O 1
ATOM 1561 N N . PRO A 1 201 ? -21.118 1.260 14.005 1.00 93.06 201 PRO A N 1
ATOM 1562 C CA . PRO A 1 201 ? -20.587 2.534 13.587 1.00 93.06 201 PRO A CA 1
ATOM 1563 C C . PRO A 1 201 ? -19.185 2.388 13.003 1.00 93.06 201 PRO A C 1
ATOM 1565 O O . PRO A 1 201 ? -18.311 1.797 13.634 1.00 93.06 201 PRO A O 1
ATOM 1568 N N . ASN A 1 202 ? -18.948 3.018 11.858 1.00 94.12 202 ASN A N 1
ATOM 1569 C CA . ASN A 1 202 ? -17.650 3.010 11.198 1.00 94.12 202 ASN A CA 1
ATOM 1570 C C . ASN A 1 202 ? -16.769 4.215 11.592 1.00 94.12 202 ASN A C 1
ATOM 1572 O O . ASN A 1 202 ? -17.197 5.151 12.285 1.00 94.12 202 ASN A O 1
ATOM 1576 N N . MET A 1 203 ? -15.517 4.196 11.133 1.00 93.50 203 MET A N 1
ATOM 1577 C CA . MET A 1 203 ? -14.636 5.358 11.105 1.00 93.50 203 MET A CA 1
ATOM 1578 C C . MET A 1 203 ? -14.970 6.304 9.948 1.00 93.50 203 MET A C 1
ATOM 1580 O O . MET A 1 203 ? -15.571 5.911 8.953 1.00 93.50 203 MET A O 1
ATOM 1584 N N . SER A 1 204 ? -14.569 7.571 10.075 1.00 92.94 204 SER A N 1
ATOM 1585 C CA . SER A 1 204 ? -14.743 8.536 8.985 1.00 92.94 204 SER A CA 1
ATOM 1586 C C . SER A 1 204 ? -13.828 8.213 7.802 1.00 92.94 204 SER A C 1
ATOM 1588 O O . SER A 1 204 ? -12.713 7.729 8.007 1.00 92.94 204 SER A O 1
ATOM 1590 N N . ASP A 1 205 ? -14.245 8.574 6.591 1.00 91.19 205 ASP A N 1
ATOM 1591 C CA . ASP A 1 205 ? -13.437 8.435 5.371 1.00 91.19 205 ASP A CA 1
ATOM 1592 C C . ASP A 1 205 ? -12.042 9.071 5.514 1.00 91.19 205 ASP A C 1
ATOM 1594 O O . ASP A 1 205 ? -11.013 8.471 5.210 1.00 91.19 205 ASP A O 1
ATOM 1598 N N . LYS A 1 206 ? -11.970 10.259 6.128 1.00 88.81 206 LYS A N 1
ATOM 1599 C CA . LYS A 1 206 ? -10.694 10.929 6.423 1.00 88.81 206 LYS A CA 1
ATOM 1600 C C . LYS A 1 206 ? -9.787 10.076 7.314 1.00 88.81 206 LYS A C 1
ATOM 1602 O O . LYS A 1 206 ? -8.573 10.009 7.105 1.00 88.81 206 LYS A O 1
ATOM 1607 N N . THR A 1 207 ? -10.369 9.454 8.336 1.00 87.25 207 THR A N 1
ATOM 1608 C CA . THR A 1 207 ? -9.663 8.572 9.270 1.00 87.25 207 THR A CA 1
ATOM 1609 C C . THR A 1 207 ? -9.193 7.288 8.585 1.00 87.25 207 THR A C 1
ATOM 1611 O O . THR A 1 207 ? -8.085 6.839 8.873 1.00 87.25 207 THR A O 1
ATOM 1614 N N . TYR A 1 208 ? -9.997 6.739 7.674 1.00 89.88 208 TYR A N 1
ATOM 1615 C CA . TYR A 1 208 ? -9.647 5.589 6.843 1.00 89.88 208 TYR A CA 1
ATOM 1616 C C . TYR A 1 208 ? -8.475 5.919 5.903 1.00 89.88 208 TYR A C 1
ATOM 1618 O O . TYR A 1 208 ? -7.405 5.321 6.004 1.00 89.88 208 TYR A O 1
ATOM 1626 N N . CYS A 1 209 ? -8.607 6.969 5.087 1.00 84.50 209 CYS A N 1
ATOM 1627 C CA . CYS A 1 209 ? -7.592 7.385 4.116 1.00 84.50 209 CYS A CA 1
ATOM 1628 C C . CYS A 1 209 ? -6.234 7.713 4.754 1.00 84.50 209 CYS A C 1
ATOM 1630 O O . CYS A 1 209 ? -5.190 7.354 4.213 1.00 84.50 209 CYS A O 1
ATOM 1632 N N . THR A 1 210 ? -6.225 8.364 5.924 1.00 79.69 210 THR A N 1
ATOM 1633 C CA . THR A 1 210 ? -4.969 8.689 6.629 1.00 79.69 210 THR A CA 1
ATOM 1634 C C . THR A 1 210 ? -4.178 7.428 6.985 1.00 79.69 210 THR A C 1
ATOM 1636 O O . THR A 1 210 ? -2.950 7.446 6.946 1.00 79.69 210 THR A O 1
ATOM 1639 N N . ARG A 1 211 ? -4.871 6.331 7.312 1.00 74.38 211 ARG A N 1
ATOM 1640 C CA . ARG A 1 211 ? -4.244 5.055 7.675 1.00 74.38 211 ARG A CA 1
ATOM 1641 C C . ARG A 1 211 ? -3.816 4.227 6.467 1.00 74.38 211 ARG A C 1
ATOM 1643 O O . ARG A 1 211 ? -2.821 3.520 6.565 1.00 74.38 211 ARG A O 1
ATOM 1650 N N . CYS A 1 212 ? -4.488 4.362 5.323 1.00 66.94 212 CYS A N 1
ATOM 1651 C CA . CYS A 1 212 ? -4.024 3.761 4.066 1.00 66.94 212 CYS A CA 1
ATOM 1652 C C . CYS A 1 212 ? -2.654 4.309 3.627 1.00 66.94 212 CYS A C 1
ATOM 1654 O O . CYS A 1 212 ? -1.890 3.607 2.976 1.00 66.94 212 CYS A O 1
ATOM 1656 N N . MET A 1 213 ? -2.339 5.556 3.992 1.00 57.91 213 MET A N 1
ATOM 1657 C CA . MET A 1 213 ? -1.126 6.260 3.555 1.00 57.91 213 MET A CA 1
ATOM 1658 C C . MET A 1 213 ? 0.033 6.190 4.559 1.00 57.91 213 MET A C 1
ATOM 1660 O O . MET A 1 213 ? 1.104 6.723 4.287 1.00 57.91 213 MET A O 1
ATOM 1664 N N . SER A 1 214 ? -0.159 5.566 5.725 1.00 55.16 214 SER A N 1
ATOM 1665 C CA . SER A 1 214 ? 0.839 5.542 6.803 1.00 55.16 214 SER A CA 1
ATOM 1666 C C . SER A 1 214 ? 1.705 4.279 6.829 1.00 55.16 214 SER A C 1
ATOM 1668 O O . SER A 1 214 ? 2.254 3.953 7.879 1.00 55.16 214 SER A O 1
ATOM 1670 N N . HIS A 1 215 ? 1.820 3.545 5.718 1.00 54.03 215 HIS A N 1
ATOM 1671 C CA . HIS A 1 215 ? 2.748 2.418 5.640 1.00 54.03 215 HIS A CA 1
ATOM 1672 C C . HIS A 1 215 ? 4.183 2.957 5.550 1.00 54.03 215 HIS A C 1
ATOM 1674 O O . HIS A 1 215 ? 4.674 3.283 4.472 1.00 54.03 215 HIS A O 1
ATOM 1680 N N . GLU A 1 216 ? 4.845 3.101 6.697 1.00 52.47 216 GLU A N 1
ATOM 1681 C CA . GLU A 1 216 ? 6.278 3.382 6.762 1.00 52.47 216 GLU A CA 1
ATOM 1682 C C . GLU A 1 216 ? 7.016 2.210 6.096 1.00 52.47 216 GLU A C 1
ATOM 1684 O O . GLU A 1 216 ? 6.850 1.055 6.492 1.00 52.47 216 GLU A O 1
ATOM 1689 N N . SER A 1 217 ? 7.774 2.475 5.028 1.00 54.66 217 SER A N 1
ATOM 1690 C CA . SER A 1 217 ? 8.691 1.484 4.466 1.00 54.66 217 SER A CA 1
ATOM 1691 C C . SER A 1 217 ? 9.756 1.209 5.522 1.00 54.66 217 SER A C 1
ATOM 1693 O O . SER A 1 217 ? 10.574 2.072 5.826 1.00 54.66 217 SER A O 1
ATOM 1695 N N . THR A 1 218 ? 9.715 0.025 6.123 1.00 65.19 218 THR A N 1
ATOM 1696 C CA . THR A 1 218 ? 10.625 -0.363 7.208 1.00 65.19 218 THR A CA 1
ATOM 1697 C C . THR A 1 218 ? 12.062 -0.610 6.747 1.00 65.19 218 THR A C 1
ATOM 1699 O O . THR A 1 218 ? 12.922 -0.829 7.593 1.00 65.19 218 THR A O 1
ATOM 1702 N N . GLU A 1 219 ? 12.328 -0.612 5.438 1.00 81.19 219 GLU A N 1
ATOM 1703 C CA . GLU A 1 219 ? 13.669 -0.823 4.885 1.00 81.19 219 GLU A CA 1
ATOM 1704 C C . GLU A 1 219 ? 14.452 0.492 4.774 1.00 81.19 219 GLU A C 1
ATOM 1706 O O . GLU A 1 219 ? 13.905 1.548 4.453 1.00 81.19 219 GLU A O 1
ATOM 1711 N N . THR A 1 220 ? 15.749 0.420 5.061 1.00 90.50 220 THR A N 1
ATOM 1712 C CA . THR A 1 220 ? 16.698 1.509 4.813 1.00 90.50 220 THR A CA 1
ATOM 1713 C C . THR A 1 220 ? 17.024 1.623 3.323 1.00 90.50 220 THR A C 1
ATOM 1715 O O . THR A 1 220 ? 16.940 0.640 2.590 1.00 90.50 220 THR A O 1
ATOM 1718 N N . ASP A 1 221 ? 17.476 2.798 2.876 1.00 88.62 221 ASP A N 1
ATOM 1719 C CA . ASP A 1 221 ? 17.862 3.034 1.473 1.00 88.62 221 ASP A CA 1
ATOM 1720 C C . ASP A 1 221 ? 18.898 2.005 0.970 1.00 88.62 221 ASP A C 1
ATOM 1722 O O . ASP A 1 221 ? 18.804 1.505 -0.147 1.00 88.62 221 ASP A O 1
ATOM 1726 N N . ALA A 1 222 ? 19.849 1.614 1.825 1.00 91.31 222 ALA A N 1
ATOM 1727 C CA . ALA A 1 222 ? 20.856 0.612 1.478 1.00 91.31 222 ALA A CA 1
ATOM 1728 C C . ALA A 1 222 ? 20.265 -0.802 1.333 1.00 91.31 222 ALA A C 1
ATOM 1730 O O . ALA A 1 222 ? 20.634 -1.536 0.418 1.00 91.31 222 ALA A O 1
ATOM 1731 N N . GLU A 1 223 ? 19.338 -1.186 2.216 1.00 92.06 223 GLU A N 1
ATOM 1732 C CA . GLU A 1 223 ? 18.640 -2.477 2.128 1.00 92.06 223 GLU A CA 1
ATOM 1733 C C . GLU A 1 223 ? 17.749 -2.540 0.883 1.00 92.06 223 GLU A C 1
ATOM 1735 O O . GLU A 1 223 ? 17.704 -3.572 0.210 1.00 92.06 223 GLU A O 1
ATOM 1740 N N . PHE A 1 224 ? 17.099 -1.425 0.545 1.00 93.06 224 PHE A N 1
ATOM 1741 C CA . PHE A 1 224 ? 16.331 -1.271 -0.685 1.00 93.06 224 PHE A CA 1
ATOM 1742 C C . PHE A 1 224 ? 17.213 -1.487 -1.924 1.00 93.06 224 PHE A C 1
ATOM 1744 O O . PHE A 1 224 ? 16.868 -2.284 -2.805 1.00 93.06 224 PHE A O 1
ATOM 1751 N N . ASP A 1 225 ? 18.374 -0.826 -1.976 1.00 94.44 225 ASP A N 1
ATOM 1752 C CA . ASP A 1 225 ? 19.311 -0.948 -3.092 1.00 94.44 225 ASP A CA 1
ATOM 1753 C C . ASP A 1 225 ? 19.829 -2.382 -3.241 1.00 94.44 225 ASP A C 1
ATOM 1755 O O . ASP A 1 225 ? 19.792 -2.957 -4.335 1.00 94.44 225 ASP A O 1
ATOM 1759 N N . ASP A 1 226 ? 20.273 -2.992 -2.140 1.00 95.56 226 ASP A N 1
ATOM 1760 C CA . ASP A 1 226 ? 20.804 -4.354 -2.145 1.00 95.56 226 ASP A CA 1
ATOM 1761 C C . ASP A 1 226 ? 19.724 -5.381 -2.529 1.00 95.56 226 ASP A C 1
ATOM 1763 O O . ASP A 1 226 ? 20.017 -6.342 -3.248 1.00 95.56 226 ASP A O 1
ATOM 1767 N N . ARG A 1 227 ? 18.458 -5.156 -2.151 1.00 95.50 227 ARG A N 1
ATOM 1768 C CA . ARG A 1 227 ? 17.323 -5.995 -2.560 1.00 95.50 227 ARG A CA 1
ATOM 1769 C C . ARG A 1 227 ? 17.120 -5.981 -4.073 1.00 95.50 227 ARG A C 1
ATOM 1771 O O . ARG A 1 227 ? 16.965 -7.050 -4.669 1.00 95.50 227 ARG A O 1
ATOM 1778 N N . TYR A 1 228 ? 17.151 -4.811 -4.712 1.00 96.19 228 TYR A N 1
ATOM 1779 C CA . TYR A 1 228 ? 17.018 -4.711 -6.171 1.00 96.19 228 TYR A CA 1
ATOM 1780 C C . TYR A 1 228 ? 18.255 -5.224 -6.914 1.00 96.19 228 TYR A C 1
ATOM 1782 O O . TYR A 1 228 ? 18.119 -5.887 -7.945 1.00 96.19 228 TYR A O 1
ATOM 1790 N N . VAL A 1 229 ? 19.458 -4.993 -6.381 1.00 96.81 229 VAL A N 1
ATOM 1791 C CA . VAL A 1 229 ? 20.687 -5.588 -6.925 1.00 96.81 229 VAL A CA 1
ATOM 1792 C C . VAL A 1 229 ? 20.602 -7.112 -6.878 1.00 96.81 229 VAL A C 1
ATOM 1794 O O . VAL A 1 229 ? 20.883 -7.761 -7.886 1.00 96.81 229 VAL A O 1
ATOM 1797 N N . LEU A 1 230 ? 20.180 -7.694 -5.753 1.00 96.81 230 LEU A N 1
ATOM 1798 C CA . LEU A 1 230 ? 20.020 -9.139 -5.606 1.00 96.81 230 LEU A CA 1
ATOM 1799 C C . LEU A 1 230 ? 18.943 -9.683 -6.553 1.00 96.81 230 LEU A C 1
ATOM 1801 O O . LEU A 1 230 ? 19.176 -10.692 -7.219 1.00 96.81 230 LEU A O 1
ATOM 1805 N N . TYR A 1 231 ? 17.811 -8.982 -6.666 1.00 96.88 231 TYR A N 1
ATOM 1806 C CA . TYR A 1 231 ? 16.720 -9.324 -7.576 1.00 96.88 231 TYR A CA 1
ATOM 1807 C C . TYR A 1 231 ? 17.206 -9.433 -9.027 1.00 96.88 231 TYR A C 1
ATOM 1809 O O . TYR A 1 231 ? 17.082 -10.494 -9.639 1.00 96.88 231 TYR A O 1
ATOM 1817 N N . PHE A 1 232 ? 17.849 -8.386 -9.556 1.00 97.38 232 PHE A N 1
ATOM 1818 C CA . PHE A 1 232 ? 18.379 -8.398 -10.922 1.00 97.38 232 PHE A CA 1
ATOM 1819 C C . PHE A 1 232 ? 19.643 -9.249 -11.082 1.00 97.38 232 PHE A C 1
ATOM 1821 O O . PHE A 1 232 ? 20.035 -9.539 -12.208 1.00 97.38 232 PHE A O 1
ATOM 1828 N N . SER A 1 233 ? 20.297 -9.679 -10.002 1.00 96.69 233 SER A N 1
ATOM 1829 C CA . SER A 1 233 ? 21.463 -10.574 -10.069 1.00 96.69 233 SER A CA 1
ATOM 1830 C C . SER A 1 233 ? 21.089 -12.057 -10.147 1.00 96.69 233 SER A C 1
ATOM 1832 O O . SER A 1 233 ? 21.962 -12.886 -10.418 1.00 96.69 233 SER A O 1
ATOM 1834 N N . ARG A 1 234 ? 19.808 -12.410 -9.959 1.00 95.62 234 ARG A N 1
ATOM 1835 C CA . ARG A 1 234 ? 19.309 -13.781 -10.135 1.00 95.62 234 ARG A CA 1
ATOM 1836 C C . ARG A 1 234 ? 19.664 -14.324 -11.520 1.00 95.62 234 ARG A C 1
ATOM 1838 O O . ARG A 1 234 ? 19.415 -13.687 -12.546 1.00 95.62 234 ARG A O 1
ATOM 1845 N N . LYS A 1 235 ? 20.280 -15.507 -11.555 1.00 93.75 235 LYS A N 1
ATOM 1846 C CA . LYS A 1 235 ? 20.757 -16.129 -12.804 1.00 93.75 235 LYS A CA 1
ATOM 1847 C C . LYS A 1 235 ? 19.613 -16.666 -13.661 1.00 93.75 235 LYS A C 1
ATOM 1849 O O . LYS A 1 235 ? 19.746 -16.695 -14.876 1.00 93.75 235 LYS A O 1
ATOM 1854 N N . ASP A 1 236 ? 18.530 -17.065 -13.010 1.00 94.25 236 ASP A N 1
ATOM 1855 C CA . ASP A 1 236 ? 17.312 -17.657 -13.556 1.00 94.25 236 ASP A CA 1
ATOM 1856 C C . ASP A 1 236 ? 16.223 -16.625 -13.883 1.00 94.25 236 ASP A C 1
ATOM 1858 O O . ASP A 1 236 ? 15.117 -17.024 -14.229 1.00 94.25 236 ASP A O 1
ATOM 1862 N N . ILE A 1 237 ? 16.519 -15.323 -13.764 1.00 95.00 237 ILE A N 1
ATOM 1863 C CA . ILE A 1 237 ? 15.536 -14.266 -14.019 1.00 95.00 237 ILE A CA 1
ATOM 1864 C C . ILE A 1 237 ? 14.996 -14.362 -15.448 1.00 95.00 237 ILE A C 1
ATOM 1866 O O . ILE A 1 237 ? 15.767 -14.398 -16.414 1.00 95.00 237 ILE A O 1
ATOM 1870 N N . ASP A 1 238 ? 13.674 -14.391 -15.578 1.00 95.06 238 ASP A N 1
ATOM 1871 C CA . ASP A 1 238 ? 13.023 -14.418 -16.882 1.00 95.06 238 ASP A CA 1
ATOM 1872 C C . ASP A 1 238 ? 12.729 -13.000 -17.414 1.00 95.06 238 ASP A C 1
ATOM 1874 O O . ASP A 1 238 ? 12.880 -11.980 -16.732 1.00 95.06 238 ASP A O 1
ATOM 1878 N N . GLY A 1 239 ? 12.317 -12.908 -18.682 1.00 93.38 239 GLY A N 1
ATOM 1879 C CA . GLY A 1 239 ? 12.016 -11.615 -19.300 1.00 93.38 239 GLY A CA 1
ATOM 1880 C C . GLY A 1 239 ? 10.776 -10.919 -18.728 1.00 93.38 239 GLY A C 1
ATOM 1881 O O . GLY A 1 239 ? 10.668 -9.697 -18.823 1.00 93.38 239 GLY A O 1
ATOM 1882 N N . TRP A 1 240 ? 9.830 -11.662 -18.149 1.00 94.38 240 TRP A N 1
ATOM 1883 C CA . TRP A 1 240 ? 8.653 -11.079 -17.510 1.00 94.38 240 TRP A CA 1
ATOM 1884 C C . TRP A 1 240 ? 9.018 -10.447 -16.165 1.00 94.38 240 TRP A C 1
ATOM 1886 O O . TRP A 1 240 ? 8.670 -9.288 -15.938 1.00 94.38 240 TRP A O 1
ATOM 1896 N N . GLU A 1 241 ? 9.775 -11.156 -15.328 1.00 95.62 241 GLU A N 1
ATOM 1897 C CA . GLU A 1 241 ? 10.308 -10.680 -14.051 1.00 95.62 241 GLU A CA 1
ATOM 1898 C C . GLU A 1 241 ? 11.167 -9.433 -14.262 1.00 95.62 241 GLU A C 1
ATOM 1900 O O . GLU A 1 241 ? 10.992 -8.429 -13.575 1.00 95.62 241 GLU A O 1
ATOM 1905 N N . LEU A 1 242 ? 12.029 -9.438 -15.282 1.00 96.50 242 LEU A N 1
ATOM 1906 C CA . LEU A 1 242 ? 12.855 -8.281 -15.619 1.00 96.50 242 LEU A CA 1
ATOM 1907 C C . LEU A 1 242 ? 12.008 -7.035 -15.932 1.00 96.50 242 LEU A C 1
ATOM 1909 O O . LEU A 1 242 ? 12.245 -5.966 -15.366 1.00 96.50 242 LEU A O 1
ATOM 1913 N N . ARG A 1 243 ? 10.974 -7.173 -16.777 1.00 96.12 243 ARG A N 1
ATOM 1914 C CA . ARG A 1 243 ? 10.042 -6.074 -17.089 1.00 96.12 243 ARG A CA 1
ATOM 1915 C C . ARG A 1 243 ? 9.242 -5.635 -15.868 1.00 96.12 243 ARG A C 1
ATOM 1917 O O . ARG A 1 243 ? 9.037 -4.439 -15.676 1.00 96.12 243 ARG A O 1
ATOM 1924 N N . LYS A 1 244 ? 8.786 -6.582 -15.047 1.00 94.81 244 LYS A N 1
ATOM 1925 C CA . LYS A 1 244 ? 8.033 -6.297 -13.824 1.00 94.81 244 LYS A CA 1
ATOM 1926 C C . LYS A 1 244 ? 8.885 -5.498 -12.839 1.00 94.81 244 LYS A C 1
ATOM 1928 O O . LYS A 1 244 ? 8.455 -4.430 -12.418 1.00 94.81 244 LYS A O 1
ATOM 1933 N N . GLY A 1 245 ? 10.109 -5.949 -12.568 1.00 95.75 245 GLY A N 1
ATOM 1934 C CA . GLY A 1 245 ? 11.052 -5.259 -11.692 1.00 95.75 245 GLY A CA 1
ATOM 1935 C C . GLY A 1 245 ? 11.395 -3.852 -12.181 1.00 95.75 245 GLY A C 1
ATOM 1936 O O . GLY A 1 245 ? 11.385 -2.918 -11.386 1.00 95.75 245 GLY A O 1
ATOM 1937 N N . MET A 1 246 ? 11.637 -3.667 -13.484 1.00 96.38 246 MET A N 1
ATOM 1938 C CA . MET A 1 246 ? 11.879 -2.335 -14.057 1.00 96.38 246 MET A CA 1
ATOM 1939 C C . MET A 1 246 ? 10.653 -1.418 -13.960 1.00 96.38 246 MET A C 1
ATOM 1941 O O . MET A 1 246 ? 10.798 -0.251 -13.605 1.00 96.38 246 MET A O 1
ATOM 1945 N N . ASN A 1 247 ? 9.449 -1.929 -14.234 1.00 95.25 247 ASN A N 1
ATOM 1946 C CA . ASN A 1 247 ? 8.212 -1.148 -14.139 1.00 95.25 247 ASN A CA 1
ATOM 1947 C C . ASN A 1 247 ? 7.911 -0.722 -12.698 1.00 95.25 247 ASN A C 1
ATOM 1949 O O . ASN A 1 247 ? 7.578 0.439 -12.462 1.00 95.25 247 ASN A O 1
ATOM 1953 N N . ASP A 1 248 ? 8.067 -1.638 -11.742 1.00 93.69 248 ASP A N 1
ATOM 1954 C CA . ASP A 1 248 ? 7.878 -1.347 -10.320 1.00 93.69 248 ASP A CA 1
ATOM 1955 C C . ASP A 1 248 ? 8.910 -0.318 -9.844 1.00 93.69 248 ASP A C 1
ATOM 1957 O O . ASP A 1 248 ? 8.562 0.650 -9.166 1.00 93.69 248 ASP A O 1
ATOM 1961 N N . LEU A 1 249 ? 10.163 -0.459 -10.292 1.00 94.75 249 LEU A N 1
ATOM 1962 C CA . LEU A 1 249 ? 11.241 0.482 -10.007 1.00 94.75 249 LEU A CA 1
ATOM 1963 C C . LEU A 1 249 ? 10.971 1.884 -10.570 1.00 94.75 249 LEU A C 1
ATOM 1965 O O . LEU A 1 249 ? 11.148 2.879 -9.869 1.00 94.75 249 LEU A O 1
ATOM 1969 N N . CYS A 1 250 ? 10.473 1.980 -11.804 1.00 92.94 250 CYS A N 1
ATOM 1970 C CA . CYS A 1 250 ? 10.060 3.251 -12.399 1.00 92.94 250 CYS A CA 1
ATOM 1971 C C . CYS A 1 250 ? 8.829 3.870 -11.712 1.00 92.94 250 CYS A C 1
ATOM 1973 O O . CYS A 1 250 ? 8.683 5.098 -11.732 1.00 92.94 250 CYS A O 1
ATOM 1975 N N . GLY A 1 251 ? 7.967 3.055 -11.097 1.00 90.75 251 GLY A N 1
ATOM 1976 C CA . GLY A 1 251 ? 6.771 3.492 -10.372 1.00 90.75 251 GLY A CA 1
ATOM 1977 C C . GLY A 1 251 ? 7.045 4.169 -9.025 1.00 90.75 251 GLY A C 1
ATOM 1978 O O . GLY A 1 251 ? 6.182 4.886 -8.523 1.00 90.75 251 GLY A O 1
ATOM 1979 N N . MET A 1 252 ? 8.237 3.996 -8.450 1.00 91.00 252 MET A N 1
ATOM 1980 C CA . MET A 1 252 ? 8.612 4.597 -7.163 1.00 91.00 252 MET A CA 1
ATOM 1981 C C . MET A 1 252 ? 9.142 6.026 -7.322 1.00 91.00 252 MET A C 1
ATOM 1983 O O . MET A 1 252 ? 9.745 6.349 -8.342 1.00 91.00 252 MET A O 1
ATOM 1987 N N . ASP A 1 253 ? 8.955 6.901 -6.327 1.00 91.81 253 ASP A N 1
ATOM 1988 C CA . ASP A 1 253 ? 9.413 8.306 -6.362 1.00 91.81 253 ASP A CA 1
ATOM 1989 C C . ASP A 1 253 ? 10.921 8.450 -6.072 1.00 91.81 253 ASP A C 1
ATOM 1991 O O . ASP A 1 253 ? 11.352 9.095 -5.119 1.00 91.81 253 ASP A O 1
ATOM 1995 N N . LEU A 1 254 ? 11.737 7.782 -6.884 1.00 92.19 254 LEU A N 1
ATOM 1996 C CA . LEU A 1 254 ? 13.193 7.811 -6.820 1.00 92.19 254 LEU A CA 1
ATOM 1997 C C . LEU A 1 254 ? 13.807 7.620 -8.208 1.00 92.19 254 LEU A C 1
ATOM 1999 O O . LEU A 1 254 ? 13.133 7.243 -9.173 1.00 92.19 254 LEU A O 1
ATOM 2003 N N . ILE A 1 255 ? 15.106 7.889 -8.297 1.00 94.06 255 ILE A N 1
ATOM 2004 C CA . ILE A 1 255 ? 15.937 7.549 -9.450 1.00 94.06 255 ILE A CA 1
ATOM 2005 C C . ILE A 1 255 ? 16.823 6.382 -9.004 1.00 94.06 255 ILE A C 1
ATOM 2007 O O . ILE A 1 255 ? 17.459 6.511 -7.960 1.00 94.06 255 ILE A O 1
ATOM 2011 N N . PRO A 1 256 ? 16.859 5.255 -9.733 1.00 95.31 256 PRO A N 1
ATOM 2012 C CA . PRO A 1 256 ? 17.647 4.099 -9.316 1.00 95.31 256 PRO A CA 1
ATOM 2013 C C . PRO A 1 256 ? 19.142 4.403 -9.242 1.00 95.31 256 PRO A C 1
ATOM 2015 O O . PRO A 1 256 ? 19.693 5.024 -10.153 1.00 95.31 256 PRO A O 1
ATOM 2018 N N . GLU A 1 257 ? 19.802 3.905 -8.197 1.00 95.50 257 GLU A N 1
ATOM 2019 C CA . GLU A 1 257 ? 21.256 3.994 -8.054 1.00 95.50 257 GLU A CA 1
ATOM 2020 C C . GLU A 1 257 ? 21.983 3.233 -9.186 1.00 95.50 257 GLU A C 1
ATOM 2022 O O . GLU A 1 257 ? 21.504 2.177 -9.632 1.00 95.50 257 GLU A O 1
ATOM 2027 N N . PRO A 1 258 ? 23.176 3.685 -9.636 1.00 96.81 258 PRO A N 1
ATOM 2028 C CA . PRO A 1 258 ? 23.929 3.039 -10.714 1.00 96.81 258 PRO A CA 1
ATOM 2029 C C . PRO A 1 258 ? 24.177 1.543 -10.487 1.00 96.81 258 PRO A C 1
ATOM 2031 O O . PRO A 1 258 ? 24.164 0.765 -11.439 1.00 96.81 258 PRO A O 1
ATOM 2034 N N . ARG A 1 259 ? 24.324 1.105 -9.227 1.00 96.69 259 ARG A N 1
ATOM 2035 C CA . ARG A 1 259 ? 24.482 -0.317 -8.867 1.00 96.69 259 ARG A CA 1
ATOM 2036 C C . ARG A 1 259 ? 23.288 -1.170 -9.309 1.00 96.69 259 ARG A C 1
ATOM 2038 O O . ARG A 1 259 ? 23.491 -2.262 -9.842 1.00 96.69 259 ARG A O 1
ATOM 2045 N N . ILE A 1 260 ? 22.064 -0.669 -9.130 1.00 97.38 260 ILE A N 1
ATOM 2046 C CA . ILE A 1 260 ? 20.835 -1.350 -9.560 1.00 97.38 260 ILE A CA 1
ATOM 2047 C C . ILE A 1 260 ? 20.782 -1.402 -11.088 1.00 97.38 260 ILE A C 1
ATOM 2049 O O . ILE A 1 260 ? 20.494 -2.450 -11.665 1.00 97.38 260 ILE A O 1
ATOM 2053 N N . ILE A 1 261 ? 21.117 -0.287 -11.745 1.00 96.88 261 ILE A N 1
ATOM 2054 C CA . ILE A 1 261 ? 21.105 -0.172 -13.208 1.00 96.88 261 ILE A CA 1
ATOM 2055 C C . ILE A 1 261 ? 22.091 -1.169 -13.828 1.00 96.88 261 ILE A C 1
ATOM 2057 O O . ILE A 1 261 ? 21.720 -1.905 -14.736 1.00 96.88 261 ILE A O 1
ATOM 2061 N N . ILE A 1 262 ? 23.314 -1.272 -13.300 1.00 97.06 262 ILE A N 1
ATOM 2062 C CA . ILE A 1 262 ? 24.327 -2.240 -13.753 1.00 97.06 262 ILE A CA 1
ATOM 2063 C C . ILE A 1 262 ? 23.809 -3.681 -13.635 1.00 97.06 262 ILE A C 1
ATOM 2065 O O . ILE A 1 262 ? 23.971 -4.473 -14.568 1.00 97.06 262 ILE A O 1
ATOM 2069 N N . ALA A 1 263 ? 23.169 -4.030 -12.514 1.00 97.38 263 ALA A N 1
ATOM 2070 C CA . ALA A 1 263 ? 22.585 -5.357 -12.324 1.00 97.38 263 ALA A CA 1
ATOM 2071 C C . ALA A 1 263 ? 21.465 -5.632 -13.343 1.00 97.38 263 ALA A C 1
ATOM 2073 O O . ALA A 1 263 ? 21.435 -6.707 -13.949 1.00 97.38 263 ALA A O 1
ATOM 2074 N N . ALA A 1 264 ? 20.605 -4.642 -13.596 1.00 97.19 264 ALA A N 1
ATOM 2075 C CA . ALA A 1 264 ? 19.539 -4.721 -14.589 1.00 97.19 264 ALA A CA 1
ATOM 2076 C C . ALA A 1 264 ? 20.083 -4.873 -16.023 1.00 97.19 264 ALA A C 1
ATOM 2078 O O . ALA A 1 264 ? 19.615 -5.742 -16.754 1.00 97.19 264 ALA A O 1
ATOM 2079 N N . MET A 1 265 ? 21.130 -4.134 -16.413 1.00 96.44 265 MET A N 1
ATOM 2080 C CA . MET A 1 265 ? 21.767 -4.274 -17.737 1.00 96.44 265 MET A CA 1
ATOM 2081 C C . MET A 1 265 ? 22.384 -5.662 -17.931 1.00 96.44 265 MET A C 1
ATOM 2083 O O . MET A 1 265 ? 22.228 -6.292 -18.980 1.00 96.44 265 MET A O 1
ATOM 2087 N N . LYS A 1 266 ? 23.034 -6.195 -16.890 1.00 96.69 266 LYS A N 1
ATOM 2088 C CA . LYS A 1 266 ? 23.539 -7.573 -16.905 1.00 96.69 266 LYS A CA 1
ATOM 2089 C C . LYS A 1 266 ? 22.400 -8.588 -17.015 1.00 96.69 266 LYS A C 1
ATOM 2091 O O . LYS A 1 266 ? 22.583 -9.619 -17.658 1.00 96.69 266 LYS A O 1
ATOM 2096 N N . ALA A 1 267 ? 21.239 -8.323 -16.414 1.00 97.06 267 ALA A N 1
ATOM 2097 C CA . ALA A 1 267 ? 20.048 -9.158 -16.570 1.00 97.06 267 ALA A CA 1
ATOM 2098 C C . ALA A 1 267 ? 19.494 -9.112 -18.001 1.00 97.06 267 ALA A C 1
ATOM 2100 O O . ALA A 1 267 ? 19.261 -10.171 -18.582 1.00 97.06 267 ALA A O 1
ATOM 2101 N N . CYS A 1 268 ? 19.403 -7.926 -18.612 1.00 96.94 268 CYS A N 1
ATOM 2102 C CA . CYS A 1 268 ? 19.040 -7.765 -20.024 1.00 96.94 268 CYS A CA 1
ATOM 2103 C C . CYS A 1 268 ? 19.938 -8.598 -20.943 1.00 96.94 268 CYS A C 1
ATOM 2105 O O . CYS A 1 268 ? 19.442 -9.274 -21.843 1.00 96.94 268 CYS A O 1
ATOM 2107 N N . ARG A 1 269 ? 21.255 -8.626 -20.683 1.00 95.75 269 ARG A N 1
ATOM 2108 C CA . ARG A 1 269 ? 22.184 -9.453 -21.464 1.00 95.75 269 ARG A CA 1
ATOM 2109 C C . ARG A 1 269 ? 21.922 -10.953 -21.302 1.00 95.75 269 ARG A C 1
ATOM 2111 O O . ARG A 1 269 ? 22.009 -11.672 -22.291 1.00 95.75 269 ARG A O 1
ATOM 2118 N N . ARG A 1 270 ? 21.578 -11.430 -20.099 1.00 95.62 270 ARG A N 1
ATOM 2119 C CA . ARG A 1 270 ? 21.239 -12.850 -19.865 1.00 95.62 270 ARG A CA 1
ATOM 2120 C C . ARG A 1 270 ? 19.959 -13.268 -20.590 1.00 95.62 270 ARG A C 1
ATOM 2122 O O . ARG A 1 270 ? 19.912 -14.359 -21.145 1.00 95.62 270 ARG A O 1
ATOM 2129 N N . VAL A 1 271 ? 18.961 -12.386 -20.618 1.00 95.31 271 VAL A N 1
ATOM 2130 C CA . VAL A 1 271 ? 17.675 -12.606 -21.306 1.00 95.31 271 VAL A CA 1
ATOM 2131 C C . VAL A 1 271 ? 17.771 -12.333 -22.822 1.00 95.31 271 VAL A C 1
ATOM 2133 O O . VAL A 1 271 ? 16.863 -12.682 -23.568 1.00 95.31 271 VAL A O 1
ATOM 2136 N N . ASN A 1 272 ? 18.897 -11.787 -23.303 1.00 94.81 272 ASN A N 1
ATOM 2137 C CA . ASN A 1 272 ? 19.118 -11.338 -24.685 1.00 94.81 272 ASN A CA 1
ATOM 2138 C C . ASN A 1 272 ? 18.127 -10.254 -25.158 1.00 94.81 272 ASN A C 1
ATOM 2140 O O . ASN A 1 272 ? 17.752 -10.223 -26.328 1.00 94.81 272 ASN A O 1
ATOM 2144 N N . ASP A 1 273 ? 17.732 -9.340 -24.268 1.00 95.69 273 ASP A N 1
ATOM 2145 C CA . ASP A 1 273 ? 16.813 -8.239 -24.586 1.00 95.69 273 ASP A CA 1
ATOM 2146 C C . ASP A 1 273 ? 17.550 -6.890 -24.609 1.00 95.69 273 ASP A C 1
ATOM 2148 O O . ASP A 1 273 ? 17.700 -6.207 -23.593 1.00 95.69 273 ASP A O 1
ATOM 2152 N N . TYR A 1 274 ? 18.054 -6.527 -25.790 1.00 95.25 274 TYR A N 1
ATOM 2153 C CA . TYR A 1 274 ? 18.766 -5.266 -26.015 1.00 95.25 274 TYR A CA 1
ATOM 2154 C C . TYR A 1 274 ? 17.832 -4.051 -25.957 1.00 95.25 274 TYR A C 1
ATOM 2156 O O . TYR A 1 274 ? 18.162 -3.030 -25.355 1.00 95.25 274 TYR A O 1
ATOM 2164 N N . ALA A 1 275 ? 16.648 -4.163 -26.564 1.00 95.00 275 ALA A N 1
ATOM 2165 C CA . ALA A 1 275 ? 15.696 -3.062 -26.645 1.00 95.00 275 ALA A CA 1
ATOM 2166 C C . ALA A 1 275 ? 15.214 -2.643 -25.250 1.00 95.00 275 ALA A C 1
ATOM 2168 O O . ALA A 1 275 ? 15.089 -1.451 -24.975 1.00 95.00 275 ALA A O 1
ATOM 2169 N N . LEU A 1 276 ? 15.011 -3.607 -24.346 1.00 95.50 276 LEU A N 1
ATOM 2170 C CA . LEU A 1 276 ? 14.637 -3.322 -22.965 1.00 95.50 276 LEU A CA 1
ATOM 2171 C C . LEU A 1 276 ? 15.729 -2.560 -22.200 1.00 95.50 276 LEU A C 1
ATOM 2173 O O . LEU A 1 276 ? 15.401 -1.665 -21.425 1.00 95.50 276 LEU A O 1
ATOM 2177 N N . ALA A 1 277 ? 17.009 -2.861 -22.442 1.00 96.06 277 ALA A N 1
ATOM 2178 C CA . ALA A 1 277 ? 18.123 -2.139 -21.826 1.00 96.06 277 ALA A CA 1
ATOM 2179 C C . ALA A 1 277 ? 18.121 -0.654 -22.222 1.00 96.06 277 ALA A C 1
ATOM 2181 O O . ALA A 1 277 ? 18.145 0.226 -21.359 1.00 96.06 277 ALA A O 1
ATOM 2182 N N . VAL A 1 278 ? 18.004 -0.376 -23.524 1.00 95.81 278 VAL A N 1
ATOM 2183 C CA . VAL A 1 278 ? 17.914 0.994 -24.052 1.00 95.81 278 VAL A CA 1
ATOM 2184 C C . VAL A 1 278 ? 16.665 1.696 -23.517 1.00 95.81 278 VAL A C 1
ATOM 2186 O O . VAL A 1 278 ? 16.745 2.815 -23.011 1.00 95.81 278 VAL A O 1
ATOM 2189 N N . ARG A 1 279 ? 15.515 1.012 -23.528 1.00 95.69 279 ARG A N 1
ATOM 2190 C CA . ARG A 1 279 ? 14.249 1.544 -23.009 1.00 95.69 279 ARG A CA 1
ATOM 2191 C C . ARG A 1 279 ? 14.330 1.899 -21.526 1.00 95.69 279 ARG A C 1
ATOM 2193 O O . ARG A 1 279 ? 13.731 2.880 -21.087 1.00 95.69 279 ARG A O 1
ATOM 2200 N N . PHE A 1 280 ? 15.079 1.127 -20.747 1.00 95.81 280 PHE A N 1
ATOM 2201 C CA . PHE A 1 280 ? 15.293 1.413 -19.336 1.00 95.81 280 PHE A CA 1
ATOM 2202 C C . PHE A 1 280 ? 16.181 2.652 -19.129 1.00 95.81 280 PHE A C 1
ATOM 2204 O O . PHE A 1 280 ? 15.871 3.477 -18.270 1.00 95.81 280 PHE A O 1
ATOM 2211 N N . LEU A 1 281 ? 17.212 2.863 -19.960 1.00 95.38 281 LEU A N 1
ATOM 2212 C CA . LEU A 1 281 ? 18.005 4.105 -19.955 1.00 95.38 281 LEU A CA 1
ATOM 2213 C C . LEU A 1 281 ? 17.156 5.341 -20.282 1.00 95.38 281 LEU A C 1
ATOM 2215 O O . LEU A 1 281 ? 17.307 6.380 -19.632 1.00 95.38 281 LEU A O 1
ATOM 2219 N N . GLU A 1 282 ? 16.236 5.231 -21.241 1.00 94.38 282 GLU A N 1
ATOM 2220 C CA . GLU A 1 282 ? 15.263 6.291 -21.542 1.00 94.38 282 GLU A CA 1
ATOM 2221 C C . GLU A 1 282 ? 14.350 6.574 -20.345 1.00 94.38 282 GLU A C 1
ATOM 2223 O O . GLU A 1 282 ? 14.112 7.734 -19.995 1.00 94.38 282 GLU A O 1
ATOM 2228 N N . ALA A 1 283 ? 13.854 5.520 -19.689 1.00 94.81 283 ALA A N 1
ATOM 2229 C CA . ALA A 1 283 ? 13.016 5.653 -18.505 1.00 94.81 283 ALA A CA 1
ATOM 2230 C C . ALA A 1 283 ? 13.765 6.378 -17.376 1.00 94.81 283 ALA A C 1
ATOM 2232 O O . ALA A 1 283 ? 13.216 7.303 -16.780 1.00 94.81 283 ALA A O 1
ATOM 2233 N N . ILE A 1 284 ? 15.038 6.048 -17.134 1.00 94.88 284 ILE A N 1
ATOM 2234 C CA . ILE A 1 284 ? 15.886 6.727 -16.140 1.00 94.88 284 ILE A CA 1
ATOM 2235 C C . ILE A 1 284 ? 16.078 8.209 -16.491 1.00 94.88 284 ILE A C 1
ATOM 2237 O O . ILE A 1 284 ? 15.948 9.073 -15.619 1.00 94.88 284 ILE A O 1
ATOM 2241 N N . LYS A 1 285 ? 16.325 8.529 -17.768 1.00 94.25 285 LYS A N 1
ATOM 2242 C CA . LYS A 1 285 ? 16.421 9.920 -18.241 1.00 94.25 285 LYS A CA 1
ATOM 2243 C C . LYS A 1 285 ? 15.139 10.698 -17.949 1.00 94.25 285 LYS A C 1
ATOM 2245 O O . LYS A 1 285 ? 15.202 11.817 -17.442 1.00 94.25 285 LYS A O 1
ATOM 2250 N N . ASN A 1 286 ? 13.982 10.091 -18.214 1.00 93.62 286 ASN A N 1
ATOM 2251 C CA . ASN A 1 286 ? 12.675 10.685 -17.933 1.00 93.62 286 ASN A CA 1
ATOM 2252 C C . ASN A 1 286 ? 12.463 10.893 -16.420 1.00 93.62 286 ASN A C 1
ATOM 2254 O O . ASN A 1 286 ? 12.096 11.987 -15.990 1.00 93.62 286 ASN A O 1
ATOM 2258 N N . LYS A 1 287 ? 12.816 9.899 -15.594 1.00 93.69 287 LYS A N 1
ATOM 2259 C CA . LYS A 1 287 ? 12.736 9.973 -14.123 1.00 93.69 287 LYS A CA 1
ATOM 2260 C C . LYS A 1 287 ? 13.568 11.105 -13.518 1.00 93.69 287 LYS A C 1
ATOM 2262 O O . LYS A 1 287 ? 13.204 11.617 -12.464 1.00 93.69 287 LYS A O 1
ATOM 2267 N N . CYS A 1 288 ? 14.637 11.547 -14.183 1.00 93.19 288 CYS A N 1
ATOM 2268 C CA . CYS A 1 288 ? 15.421 12.698 -13.728 1.00 93.19 288 CYS A CA 1
ATOM 2269 C C . CYS A 1 288 ? 14.649 14.034 -13.791 1.00 93.19 288 CYS A C 1
ATOM 2271 O O . CYS A 1 288 ? 15.045 15.007 -13.136 1.00 93.19 288 CYS A O 1
ATOM 2273 N N . GLY A 1 289 ? 13.562 14.106 -14.568 1.00 91.25 289 GLY A N 1
ATOM 2274 C CA . GLY A 1 289 ? 12.672 15.263 -14.656 1.00 91.25 289 GLY A CA 1
ATOM 2275 C C . GLY A 1 289 ? 13.415 16.577 -14.918 1.00 91.25 289 GLY A C 1
ATOM 2276 O O . GLY A 1 289 ? 14.241 16.691 -15.822 1.00 91.25 289 GLY A O 1
ATOM 2277 N N . GLN A 1 290 ? 13.159 17.590 -14.086 1.00 91.19 290 GLN A N 1
ATOM 2278 C CA . GLN A 1 290 ? 13.776 18.920 -14.222 1.00 91.19 290 GLN A CA 1
ATOM 2279 C C . GLN A 1 290 ? 15.301 18.915 -14.025 1.00 91.19 290 GLN A C 1
ATOM 2281 O O . GLN A 1 290 ? 15.988 19.805 -14.524 1.00 91.19 290 GLN A O 1
ATOM 2286 N N . LYS A 1 291 ? 15.835 17.917 -13.312 1.00 91.50 291 LYS A N 1
ATOM 2287 C CA . LYS A 1 291 ? 17.265 17.788 -13.000 1.00 91.50 291 LYS A CA 1
ATOM 2288 C C . LYS A 1 291 ? 17.997 16.841 -13.949 1.00 91.50 291 LYS A C 1
ATOM 2290 O O . LYS A 1 291 ? 19.116 16.426 -13.658 1.00 91.50 291 LYS A O 1
ATOM 2295 N N . VAL A 1 292 ? 17.408 16.534 -15.106 1.00 92.00 292 VAL A N 1
ATOM 2296 C CA . VAL A 1 292 ? 18.027 15.687 -16.137 1.00 92.00 292 VAL A CA 1
ATOM 2297 C C . VAL A 1 292 ? 19.438 16.140 -16.514 1.00 92.00 292 VAL A C 1
ATOM 2299 O O . VAL A 1 292 ? 20.312 15.303 -16.680 1.00 92.00 292 VAL A O 1
ATOM 2302 N N . LYS A 1 293 ? 19.705 17.451 -16.555 1.00 91.38 293 LYS A N 1
ATOM 2303 C CA . LYS A 1 293 ? 21.029 17.999 -16.902 1.00 91.38 293 LYS A CA 1
ATOM 2304 C C . LYS A 1 293 ? 22.112 17.736 -15.849 1.00 91.38 293 LYS A C 1
ATOM 2306 O O . LYS A 1 293 ? 23.287 17.807 -16.179 1.00 91.38 293 LYS A O 1
ATOM 2311 N N . GLU A 1 294 ? 21.726 17.472 -14.603 1.00 92.19 294 GLU A N 1
ATOM 2312 C CA . GLU A 1 294 ? 22.650 17.262 -13.481 1.00 92.19 294 GLU A CA 1
ATOM 2313 C C . GLU A 1 294 ? 22.815 15.770 -13.169 1.00 92.19 294 GLU A C 1
ATOM 2315 O O . GLU A 1 294 ? 23.931 15.296 -12.985 1.00 92.19 294 GLU A O 1
ATOM 2320 N N . ILE A 1 295 ? 21.705 15.025 -13.129 1.00 93.94 295 ILE A N 1
ATOM 2321 C CA . ILE A 1 295 ? 21.678 13.648 -12.617 1.00 93.94 295 ILE A CA 1
ATOM 2322 C C . ILE A 1 295 ? 21.993 12.626 -13.712 1.00 93.94 295 ILE A C 1
ATOM 2324 O O . ILE A 1 295 ? 22.768 11.700 -13.488 1.00 93.94 295 ILE A O 1
ATOM 2328 N N . TYR A 1 296 ? 21.424 12.791 -14.909 1.00 94.88 296 TYR A N 1
ATOM 2329 C CA . TYR A 1 296 ? 21.583 11.804 -15.977 1.00 94.88 296 TYR A CA 1
ATOM 2330 C C . TYR A 1 296 ? 23.044 11.645 -16.440 1.00 94.88 296 TYR A C 1
ATOM 2332 O O . TYR A 1 296 ? 23.497 10.505 -16.528 1.00 94.88 296 TYR A O 1
ATOM 2340 N N . PRO A 1 297 ? 23.836 12.724 -16.639 1.00 95.75 297 PRO A N 1
ATOM 2341 C CA . PRO A 1 297 ? 25.253 12.584 -16.983 1.00 95.75 297 PRO A CA 1
ATOM 2342 C C . PRO A 1 297 ? 26.064 11.850 -15.913 1.00 95.75 297 PRO A C 1
ATOM 2344 O O . PRO A 1 297 ? 26.960 11.083 -16.251 1.00 95.75 297 PRO A O 1
ATOM 2347 N N . TYR A 1 298 ? 25.744 12.055 -14.630 1.00 95.56 298 TYR A N 1
ATOM 2348 C CA . TYR A 1 298 ? 26.384 11.327 -13.535 1.00 95.56 298 TYR A CA 1
ATOM 2349 C C . TYR A 1 298 ? 26.119 9.821 -13.645 1.00 95.56 298 TYR A C 1
ATOM 2351 O O . TYR A 1 298 ? 27.062 9.036 -13.631 1.00 95.56 298 TYR A O 1
ATOM 2359 N N . ILE A 1 299 ? 24.858 9.429 -13.845 1.00 95.75 299 ILE A N 1
ATOM 2360 C CA . ILE A 1 299 ? 24.483 8.019 -14.002 1.00 95.75 299 ILE A CA 1
ATOM 2361 C C . ILE A 1 299 ? 25.200 7.398 -15.201 1.00 95.75 299 ILE A C 1
ATOM 2363 O O . ILE A 1 299 ? 25.792 6.333 -15.053 1.00 95.75 299 ILE A O 1
ATOM 2367 N N . ILE A 1 300 ? 25.180 8.067 -16.362 1.00 95.38 300 ILE A N 1
ATOM 2368 C CA . ILE A 1 300 ? 25.852 7.580 -17.574 1.00 95.38 300 ILE A CA 1
ATOM 2369 C C . ILE A 1 300 ? 27.347 7.370 -17.324 1.00 95.38 300 ILE A C 1
ATOM 2371 O O . ILE A 1 300 ? 27.857 6.307 -17.661 1.00 95.38 300 ILE A O 1
ATOM 2375 N N . ASN A 1 301 ? 28.029 8.312 -16.667 1.00 96.25 301 ASN A N 1
ATOM 2376 C CA . ASN A 1 301 ? 29.454 8.181 -16.353 1.00 96.25 301 ASN A CA 1
ATOM 2377 C C . ASN A 1 301 ? 29.760 6.953 -15.478 1.00 96.25 301 ASN A C 1
ATOM 2379 O O . ASN A 1 301 ? 30.730 6.247 -15.745 1.00 96.25 301 ASN A O 1
ATOM 2383 N N . GLU A 1 302 ? 28.933 6.681 -14.466 1.00 96.44 302 GLU A N 1
ATOM 2384 C CA . GLU A 1 302 ? 29.113 5.535 -13.563 1.00 96.44 302 GLU A CA 1
ATOM 2385 C C . GLU A 1 302 ? 28.847 4.192 -14.262 1.00 96.44 302 GLU A C 1
ATOM 2387 O O . GLU A 1 302 ? 29.558 3.212 -14.035 1.00 96.44 302 GLU A O 1
ATOM 2392 N N . ILE A 1 303 ? 27.843 4.126 -15.144 1.00 96.38 303 ILE A N 1
ATOM 2393 C CA . ILE A 1 303 ? 27.487 2.881 -15.846 1.00 96.38 303 ILE A CA 1
ATOM 2394 C C . ILE A 1 303 ? 28.272 2.666 -17.148 1.00 96.38 303 ILE A C 1
ATOM 2396 O O . ILE A 1 303 ? 28.261 1.552 -17.678 1.00 96.38 303 ILE A O 1
ATOM 2400 N N . GLN A 1 304 ? 28.978 3.684 -17.655 1.00 94.94 304 GLN A N 1
ATOM 2401 C CA . GLN A 1 304 ? 29.714 3.655 -18.925 1.00 94.94 304 GLN A CA 1
ATOM 2402 C C . GLN A 1 304 ? 30.624 2.425 -19.100 1.00 94.94 304 GLN A C 1
ATOM 2404 O O . GLN A 1 304 ? 30.619 1.846 -20.194 1.00 94.94 304 GLN A O 1
ATOM 2409 N N . PRO A 1 305 ? 31.371 1.959 -18.073 1.00 97.31 305 PRO A N 1
ATOM 2410 C CA . PRO A 1 305 ? 32.185 0.753 -18.202 1.00 97.31 305 PRO A CA 1
ATOM 2411 C C . PRO A 1 305 ? 31.343 -0.488 -18.516 1.00 97.31 305 PRO A C 1
ATOM 2413 O O . PRO A 1 305 ? 31.725 -1.295 -19.357 1.00 97.31 305 PRO A O 1
ATOM 2416 N N . THR A 1 306 ? 30.164 -0.606 -17.896 1.00 95.31 306 THR A N 1
ATOM 2417 C CA . THR A 1 306 ? 29.239 -1.728 -18.123 1.00 95.31 306 THR A CA 1
ATOM 2418 C C . THR A 1 306 ? 28.563 -1.626 -19.489 1.00 95.31 306 THR A C 1
ATOM 2420 O O . THR A 1 306 ? 28.404 -2.638 -20.163 1.00 95.31 306 THR A O 1
ATOM 2423 N N . LEU A 1 307 ? 28.193 -0.419 -19.932 1.00 95.31 307 LEU A N 1
ATOM 2424 C CA . LEU A 1 307 ? 27.633 -0.215 -21.274 1.00 95.31 307 LEU A CA 1
ATOM 2425 C C . LEU A 1 307 ? 28.632 -0.620 -22.361 1.00 95.31 307 LEU A C 1
ATOM 2427 O O . LEU A 1 307 ? 28.273 -1.327 -23.299 1.00 95.31 307 LEU A O 1
ATOM 2431 N N . THR A 1 308 ? 29.898 -0.239 -22.184 1.00 95.62 308 THR A N 1
ATOM 2432 C CA . THR A 1 308 ? 30.980 -0.579 -23.117 1.00 95.62 308 THR A CA 1
ATOM 2433 C C . THR A 1 308 ? 31.280 -2.082 -23.107 1.00 95.62 308 THR A C 1
ATOM 2435 O O . THR A 1 308 ? 31.467 -2.673 -24.165 1.00 95.62 308 THR A O 1
ATOM 2438 N N . GLU A 1 309 ? 31.284 -2.719 -21.929 1.00 96.25 309 GLU A N 1
ATOM 2439 C CA . GLU A 1 309 ? 31.466 -4.173 -21.775 1.00 96.25 309 GLU A CA 1
ATOM 2440 C C . GLU A 1 309 ? 30.352 -4.974 -22.467 1.00 96.25 309 GLU A C 1
ATOM 2442 O O . GLU A 1 309 ? 30.621 -5.974 -23.131 1.00 96.25 309 GLU A O 1
ATOM 2447 N N . LEU A 1 310 ? 29.096 -4.543 -22.312 1.00 95.06 310 LEU A N 1
ATOM 2448 C CA . LEU A 1 310 ? 27.925 -5.247 -22.840 1.00 95.06 310 LEU A CA 1
ATOM 2449 C C . LEU A 1 310 ? 27.572 -4.857 -24.284 1.00 95.06 310 LEU A C 1
ATOM 2451 O O . LEU A 1 310 ? 26.720 -5.515 -24.884 1.00 95.06 310 LEU A O 1
ATOM 2455 N N . GLY A 1 311 ? 28.205 -3.814 -24.828 1.00 94.75 311 GLY A N 1
ATOM 2456 C CA . GLY A 1 311 ? 27.912 -3.268 -26.154 1.00 94.75 311 GLY A CA 1
ATOM 2457 C C . GLY A 1 311 ? 26.520 -2.643 -26.243 1.00 94.75 311 GLY A C 1
ATOM 2458 O O . GLY A 1 311 ? 25.808 -2.898 -27.209 1.00 94.75 311 GLY A O 1
ATOM 2459 N N . ILE A 1 312 ? 26.103 -1.902 -25.210 1.00 94.69 312 ILE A N 1
ATOM 2460 C CA . ILE A 1 312 ? 24.805 -1.216 -25.155 1.00 94.69 312 ILE A CA 1
ATOM 2461 C C . ILE A 1 312 ? 25.004 0.258 -25.485 1.00 94.69 312 ILE A C 1
ATOM 2463 O O . ILE A 1 312 ? 25.666 0.972 -24.730 1.00 94.69 312 ILE A O 1
ATOM 2467 N N . ASP A 1 313 ? 24.391 0.710 -26.576 1.00 94.62 313 ASP A N 1
ATOM 2468 C CA . ASP A 1 313 ? 24.395 2.119 -26.958 1.00 94.62 313 ASP A CA 1
ATOM 2469 C C . ASP A 1 313 ? 23.387 2.917 -26.121 1.00 94.62 313 ASP A C 1
ATOM 2471 O O . ASP A 1 313 ? 22.304 2.434 -25.767 1.00 94.62 313 ASP A O 1
ATOM 2475 N N . THR A 1 314 ? 23.721 4.169 -25.813 1.00 94.44 314 THR A N 1
ATOM 2476 C CA . THR A 1 314 ? 22.781 5.077 -25.154 1.00 94.44 314 THR A CA 1
ATOM 2477 C C . THR A 1 314 ? 21.706 5.561 -26.137 1.00 94.44 314 THR A C 1
ATOM 2479 O O . THR A 1 314 ? 21.938 5.597 -27.351 1.00 94.44 314 THR A O 1
ATOM 2482 N N . PRO A 1 315 ? 20.533 6.003 -25.643 1.00 93.25 315 PRO A N 1
ATOM 2483 C CA . PRO A 1 315 ? 19.496 6.587 -26.498 1.00 93.25 315 PRO A CA 1
ATOM 2484 C C . PRO A 1 315 ? 20.006 7.742 -27.381 1.00 93.25 315 PRO A C 1
ATOM 2486 O O . PRO A 1 315 ? 19.558 7.910 -28.512 1.00 93.25 315 PRO A O 1
ATOM 2489 N N . GLU A 1 316 ? 20.979 8.518 -26.896 1.00 92.06 316 GLU A N 1
ATOM 2490 C CA . GLU A 1 316 ? 21.627 9.596 -27.654 1.00 92.06 316 GLU A CA 1
ATOM 2491 C C . GLU A 1 316 ? 22.510 9.075 -28.791 1.00 92.06 316 GLU A C 1
ATOM 2493 O O . GLU A 1 316 ? 22.526 9.667 -29.867 1.00 92.06 316 GLU A O 1
ATOM 2498 N N . GLN A 1 317 ? 23.232 7.972 -28.577 1.00 92.44 317 GLN A N 1
ATOM 2499 C CA . GLN A 1 317 ? 24.071 7.354 -29.609 1.00 92.44 317 GLN A CA 1
ATOM 2500 C C . GLN A 1 317 ? 23.227 6.743 -30.732 1.00 92.44 317 GLN A C 1
ATOM 2502 O O . GLN A 1 317 ? 23.622 6.787 -31.894 1.00 92.44 317 GLN A O 1
ATOM 2507 N N . LEU A 1 318 ? 22.042 6.234 -30.387 1.00 90.38 318 LEU A N 1
ATOM 2508 C CA . LEU A 1 318 ? 21.072 5.696 -31.340 1.00 90.38 318 LEU A CA 1
ATOM 2509 C C . LEU A 1 318 ? 20.236 6.780 -32.040 1.00 90.38 318 LEU A C 1
ATOM 2511 O O . LEU A 1 318 ? 19.498 6.468 -32.971 1.00 90.38 318 LEU A O 1
ATOM 2515 N N . GLY A 1 319 ? 20.328 8.041 -31.606 1.00 88.12 319 GLY A N 1
ATOM 2516 C CA . GLY A 1 319 ? 19.546 9.146 -32.168 1.00 88.12 319 GLY A CA 1
ATOM 2517 C C . GLY A 1 319 ? 18.046 9.085 -31.854 1.00 88.12 319 GLY A C 1
ATOM 2518 O O . GLY A 1 319 ? 17.262 9.759 -32.514 1.00 88.12 319 GLY A O 1
ATOM 2519 N N . ILE A 1 320 ? 17.646 8.298 -30.851 1.00 87.50 320 ILE A N 1
ATOM 2520 C CA . ILE A 1 320 ? 16.248 8.150 -30.402 1.00 87.50 320 ILE A CA 1
ATOM 2521 C C . ILE A 1 320 ? 15.924 9.046 -29.197 1.00 87.50 320 ILE A C 1
ATOM 2523 O O . ILE A 1 320 ? 14.829 9.000 -28.641 1.00 87.50 320 ILE A O 1
ATOM 2527 N N . ASP A 1 321 ? 16.871 9.895 -28.787 1.00 86.44 321 ASP A N 1
ATOM 2528 C CA . ASP A 1 321 ? 16.691 10.853 -27.695 1.00 86.44 321 ASP A CA 1
ATOM 2529 C C . ASP A 1 321 ? 15.692 11.972 -28.031 1.00 86.44 321 ASP A C 1
ATOM 2531 O O . ASP A 1 321 ? 15.139 12.606 -27.126 1.00 86.44 321 ASP A O 1
ATOM 2535 N N . LYS A 1 322 ? 15.477 12.213 -29.327 1.00 83.00 322 LYS A N 1
ATOM 2536 C CA . LYS A 1 322 ? 14.568 13.215 -29.876 1.00 83.00 322 LYS A CA 1
ATOM 2537 C C . LYS A 1 322 ? 13.538 12.535 -30.773 1.00 83.00 322 LYS A C 1
ATOM 2539 O O . LYS A 1 322 ? 13.881 11.601 -31.492 1.00 83.00 322 LYS A O 1
ATOM 2544 N N . PRO A 1 323 ? 12.284 13.018 -30.787 1.00 79.25 323 PRO A N 1
ATOM 2545 C CA . PRO A 1 323 ? 11.324 12.557 -31.777 1.00 79.25 323 PRO A CA 1
ATOM 2546 C C . PRO A 1 323 ? 11.821 12.916 -33.183 1.00 79.25 323 PRO A C 1
ATOM 2548 O O . PRO A 1 323 ? 12.375 13.995 -33.388 1.00 79.25 323 PRO A O 1
ATOM 2551 N N . GLU A 1 324 ? 11.574 12.044 -34.161 1.00 70.06 324 GLU A N 1
ATOM 2552 C CA . GLU A 1 324 ? 12.000 12.230 -35.561 1.00 70.06 324 GLU A CA 1
ATOM 2553 C C . GLU A 1 324 ? 11.514 13.562 -36.171 1.00 70.06 324 GLU A C 1
ATOM 2555 O O . GLU A 1 324 ? 12.151 14.121 -37.059 1.00 70.06 324 GLU A O 1
ATOM 2560 N N . LEU A 1 325 ? 10.408 14.107 -35.649 1.00 73.19 325 LEU A N 1
ATOM 2561 C CA . LEU A 1 325 ? 9.807 15.391 -36.029 1.00 73.19 325 LEU A CA 1
ATOM 2562 C C . LEU A 1 325 ? 9.996 16.480 -34.957 1.00 73.19 325 LEU A C 1
ATOM 2564 O O . LEU A 1 325 ? 9.131 17.341 -34.786 1.00 73.19 325 LEU A O 1
ATOM 2568 N N . ALA A 1 326 ? 11.091 16.445 -34.193 1.00 65.81 326 ALA A N 1
ATOM 2569 C CA . ALA A 1 326 ? 11.418 17.493 -33.230 1.00 65.81 326 ALA A CA 1
ATOM 2570 C C . ALA A 1 326 ? 11.622 18.839 -33.948 1.00 65.81 326 ALA A C 1
ATOM 2572 O O . ALA A 1 326 ? 12.712 19.151 -34.427 1.00 65.81 326 ALA A O 1
ATOM 2573 N N . LEU A 1 327 ? 10.567 19.650 -34.020 1.00 69.81 327 LEU A N 1
ATOM 2574 C CA . LEU A 1 327 ? 10.664 21.024 -34.495 1.00 69.81 327 LEU A CA 1
ATOM 2575 C C . LEU A 1 327 ? 11.551 21.826 -33.539 1.00 69.81 327 LEU A C 1
ATOM 2577 O O . LEU A 1 327 ? 11.457 21.676 -32.316 1.00 69.81 327 LEU A O 1
ATOM 2581 N N . GLN A 1 328 ? 12.395 22.699 -34.096 1.00 70.31 328 GLN A N 1
ATOM 2582 C CA . GLN A 1 328 ? 13.048 23.725 -33.290 1.00 70.31 328 GLN A CA 1
ATOM 2583 C C . GLN A 1 328 ? 11.974 24.513 -32.541 1.00 70.31 328 GLN A C 1
ATOM 2585 O O . GLN A 1 328 ? 10.920 24.848 -33.089 1.00 70.31 328 GLN A O 1
ATOM 2590 N N . SER A 1 329 ? 12.240 24.782 -31.266 1.00 70.88 329 SER A N 1
ATOM 2591 C CA . SER A 1 329 ? 11.397 25.662 -30.470 1.00 70.88 329 SER A CA 1
ATOM 2592 C C . SER A 1 329 ? 11.221 26.985 -31.211 1.00 70.88 329 SER A C 1
ATOM 2594 O O . SER A 1 329 ? 12.190 27.542 -31.725 1.00 70.88 329 SER A O 1
ATOM 2596 N N . VAL A 1 330 ? 10.000 27.526 -31.223 1.00 75.69 330 VAL A N 1
ATOM 2597 C CA . VAL A 1 330 ? 9.711 28.837 -31.836 1.00 75.69 330 VAL A CA 1
ATOM 2598 C C . VAL A 1 330 ? 10.586 29.948 -31.249 1.00 75.69 330 VAL A C 1
ATOM 2600 O O . VAL A 1 330 ? 10.860 30.944 -31.910 1.00 75.69 330 VAL A O 1
ATOM 2603 N N . TYR A 1 331 ? 11.077 29.742 -30.030 1.00 75.25 331 TYR A N 1
ATOM 2604 C CA . TYR A 1 331 ? 11.956 30.659 -29.317 1.00 75.25 331 TYR A CA 1
ATOM 2605 C C . TYR A 1 331 ? 13.440 30.555 -29.706 1.00 75.25 331 TYR A C 1
ATOM 2607 O O . TYR A 1 331 ? 14.198 31.446 -29.344 1.00 75.25 331 TYR A O 1
ATOM 2615 N N . ASP A 1 332 ? 13.841 29.509 -30.435 1.00 74.31 332 ASP A N 1
ATOM 2616 C CA . ASP A 1 332 ? 15.226 29.271 -30.871 1.00 74.31 332 ASP A CA 1
ATOM 2617 C C . ASP A 1 332 ? 15.430 29.576 -32.374 1.00 74.31 332 ASP A C 1
ATOM 2619 O O . ASP A 1 332 ? 16.534 29.427 -32.890 1.00 74.31 332 ASP A O 1
ATOM 2623 N N . MET A 1 333 ? 14.377 30.003 -33.087 1.00 72.62 333 MET A N 1
ATOM 2624 C CA . MET A 1 333 ? 14.398 30.327 -34.526 1.00 72.62 333 MET A CA 1
ATOM 2625 C C . MET A 1 333 ? 14.830 31.779 -34.842 1.00 72.62 3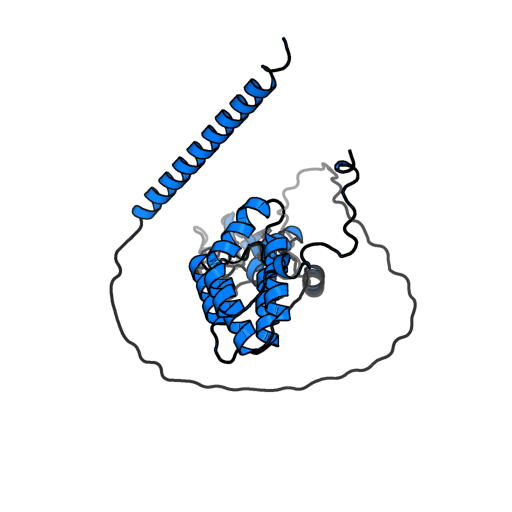33 MET A C 1
ATOM 2627 O O . MET A 1 333 ? 14.503 32.294 -35.911 1.00 72.62 333 MET A O 1
ATOM 2631 N N . SER A 1 334 ? 15.514 32.463 -33.918 1.00 58.91 334 SER A N 1
ATOM 2632 C CA . SER A 1 334 ? 15.885 33.887 -34.034 1.00 58.91 334 SER A CA 1
ATOM 2633 C C . SER A 1 334 ? 17.328 34.125 -34.450 1.00 58.91 334 SER A C 1
ATOM 2635 O O . SER A 1 334 ? 18.208 33.561 -33.757 1.00 58.91 334 SER A O 1
#

Secondary structure (DSSP, 8-state):
--SSHHHHHHHHHHHHHHHHHHHHHHHHHHHHHHHHTT--PPP-------------------------------PPPP-------------------------S-----HHHHHHHHHT---BTTTTB-GGGEEEEEEEEETTEEEEEEEETTT--EEEEESS-TT-TTS--HHHHHHHHHHHHT--HHHHHHHHHHTT-PPPPHHHHHHHHT-----S-HHHHHHHHHHHHH-TT--HHHHHHHHHHHHHSSS---HHHHHHHHHHHHHHT-HHHHHHHHHHHHHHTGGGHHHHHHHHHHHHHHHHHHHTPPPTTTTT-SS-TT-PPPTTS--

Foldseek 3Di:
DPDPPPVVVVVVVVVVVVVVVVVVVVVVVVVVVVVVVVDDDDDDDDDDDDDDDDDDDDDDDDDDDDDDDDDDDDDDDDDDDDDDDDDDDDDDDDPDLPQDDDDADAAAPPVLQVVCQVPAALDPDNGDHPVQWGWNDWDDDFRKIKTWIAGPPPRDIDIGTRDDPPDPPDDDPLLVVLVVCVVVVHDPVNVCVVCVVRRHGGHDPVSSVVSNPPPDPPDDPVRVLVVLLVQLQDLPDEPVSLVVSLVVVLVDLDQHDLSSLLSSVVSCVSNVNLVVNQVSLVSSCVSCPPNSVPVSVVSCVSCVVSCVVSVHDHCVRVVNNDDPPPDDDPVVPD

pLDDT: mean 73.87, std 25.81, range [23.75, 97.44]

Sequence (334 aa):
MGNYTRKEKETNRRTRTLSGKRKSRRNAALKVQERKKKCTRPTSSHSHVDKNEQPNSFGKAESIVANGTASPDENPPDRIQTTPDRQILNDSVENTTETVLITGRRLFDVGYLFKQLLASEKHAPFDCDITNMYVVKELRKGLQSSFELKCKMCGITTTLLTENPEEEGILNINLAVTLACVSTGVGYAQLDELAAAINMPNMSDKTYCTRCMSHESTETDAEFDDRYVLYFSRKDIDGWELRKGMNDLCGMDLIPEPRIIIAAMKACRRVNDYALAVRFLEAIKNKCGQKVKEIYPYIINEIQPTLTELGIDTPEQLGIDKPELALQSVYDMS

Organism: Ignelater luminosus (NCBI:txid2038154)

Radius of gyration: 32.46 Å; chains: 1; bounding box: 69×84×87 Å

InterPro domains:
  IPR003204 Cytochrome c oxidase, subunit Va/VI [PF02284] (218-319)
  IPR003204 Cytochrome c oxidase, subunit Va/VI [PTHR14200] (190-322)
  IPR003204 Cytochrome c oxidase, subunit Va/VI [cd00923] (217-319)
  IPR036545 Cytochrome c oxidase, subunit Va/VI superfamily [G3DSA:1.25.40.40] (214-323)
  IPR036545 Cytochrome c oxidase, subunit Va/VI superfamily [SSF48479] (219-323)
  IPR049012 Mutator-like transposase domain [PF20700] (104-209)